Protein AF-A0A933JWI2-F1 (afdb_monomer)

Solvent-accessible surface area (backbone atoms only — not comparable to full-atom values): 11469 Å² total; per-residue (Å²): 134,58,73,66,59,56,53,52,54,50,53,52,53,51,49,51,51,51,51,50,50,52,60,56,34,66,77,64,78,42,82,66,44,57,57,52,51,51,50,50,62,69,44,37,79,72,46,44,64,69,68,65,62,66,64,84,64,56,68,59,71,64,49,68,51,46,66,60,48,51,53,54,49,40,52,56,44,54,72,67,47,82,88,74,78,79,50,75,66,58,53,52,49,52,54,54,46,53,54,48,45,52,51,39,49,51,49,34,53,52,42,53,56,50,48,75,76,45,57,75,91,50,37,63,60,42,50,50,54,35,52,53,35,49,51,52,38,53,52,54,51,51,53,52,52,50,50,40,50,48,49,54,49,56,65,74,48,63,86,84,64,62,41,61,59,51,46,52,50,49,52,51,49,52,47,51,54,48,48,65,50,53,60,54,55,53,58,62,61,63,69,76,76,78,87,82,86,90,131

Nearest PDB structures (foldseek):
  7sqc-assembly1_1X  TM=2.678E-01  e=1.763E+00  Chlamydomonas reinhardtii
  8jut-assembly1_D  TM=2.668E-01  e=8.508E+00  Rattus norvegicus

Structure (mmCIF, N/CA/C/O backbone):
data_AF-A0A933JWI2-F1
#
_entry.id   AF-A0A933JWI2-F1
#
loop_
_atom_site.group_PDB
_atom_site.id
_atom_site.type_symbol
_atom_site.label_atom_id
_atom_site.label_alt_id
_atom_site.label_comp_id
_atom_site.label_asym_id
_atom_site.label_entity_id
_atom_site.label_seq_id
_atom_site.pdbx_PDB_ins_code
_atom_site.Cartn_x
_atom_site.Cartn_y
_atom_site.Cartn_z
_atom_site.occupancy
_atom_site.B_iso_or_equiv
_atom_site.auth_seq_id
_atom_site.auth_comp_id
_atom_site.auth_asym_id
_atom_site.auth_atom_id
_atom_site.pdbx_PDB_model_num
ATOM 1 N N . MET A 1 1 ? 15.269 29.447 20.980 1.00 51.34 1 MET A N 1
ATOM 2 C CA . MET A 1 1 ? 16.558 28.842 20.575 1.00 51.34 1 MET A CA 1
ATOM 3 C C . MET A 1 1 ? 16.892 29.343 19.182 1.00 51.34 1 MET A C 1
ATOM 5 O O . MET A 1 1 ? 16.049 29.237 18.303 1.00 51.34 1 MET A O 1
ATOM 9 N N . SER A 1 2 ? 18.049 29.969 18.991 1.00 60.09 2 SER A N 1
ATOM 10 C CA . SER A 1 2 ? 18.486 30.483 17.688 1.00 60.09 2 SER A CA 1
ATOM 11 C C . SER A 1 2 ? 18.890 29.323 16.767 1.00 60.09 2 SER A C 1
ATOM 13 O O . SER A 1 2 ? 19.497 28.358 17.228 1.00 60.09 2 SER A O 1
ATOM 15 N N . ALA A 1 3 ? 18.574 29.416 15.469 1.00 58.59 3 ALA A N 1
ATOM 16 C CA . ALA A 1 3 ? 18.859 28.380 14.462 1.00 58.59 3 ALA A CA 1
ATOM 17 C C . ALA A 1 3 ? 20.336 27.932 14.440 1.00 58.59 3 ALA A C 1
ATOM 19 O O . ALA A 1 3 ? 20.642 26.775 14.165 1.00 58.59 3 ALA A O 1
ATOM 20 N N . LEU A 1 4 ? 21.245 28.832 14.825 1.00 63.34 4 LEU A N 1
ATOM 21 C CA . LEU A 1 4 ? 22.669 28.551 14.992 1.00 63.34 4 LEU A CA 1
ATOM 22 C C . LEU A 1 4 ? 22.949 27.530 16.111 1.00 63.34 4 LEU A C 1
ATOM 24 O O . LEU A 1 4 ? 23.788 26.653 15.945 1.00 63.34 4 LEU A O 1
ATOM 28 N N . GLY A 1 5 ? 22.234 27.613 17.238 1.00 65.56 5 GLY A N 1
ATOM 29 C CA . GLY A 1 5 ? 22.417 26.693 18.364 1.00 65.56 5 GLY A CA 1
ATOM 30 C C . GLY A 1 5 ? 21.997 25.271 18.008 1.00 65.56 5 GLY A C 1
ATOM 31 O O . GLY A 1 5 ? 22.699 24.321 18.325 1.00 65.56 5 GLY A O 1
ATOM 32 N N . ILE A 1 6 ? 20.904 25.150 17.256 1.00 64.44 6 ILE A N 1
ATOM 33 C CA . ILE A 1 6 ? 20.401 23.875 16.746 1.00 64.44 6 ILE A CA 1
ATOM 34 C C . ILE A 1 6 ? 21.431 23.240 15.794 1.00 64.44 6 ILE A C 1
ATOM 36 O O . ILE A 1 6 ? 21.784 22.074 15.952 1.00 64.44 6 ILE A O 1
ATOM 40 N N . PHE A 1 7 ? 21.989 24.023 14.865 1.00 66.75 7 PHE A N 1
ATOM 41 C CA . PHE A 1 7 ? 23.013 23.548 13.930 1.00 66.75 7 PHE A CA 1
ATOM 42 C C . PHE A 1 7 ? 24.293 23.073 14.638 1.00 66.75 7 PHE A C 1
ATOM 44 O O . PHE A 1 7 ? 24.833 22.021 14.300 1.00 66.75 7 PHE A O 1
ATOM 51 N N . VAL A 1 8 ? 24.754 23.806 15.657 1.00 70.25 8 VAL A N 1
ATOM 52 C CA . VAL A 1 8 ? 25.950 23.440 16.431 1.00 70.25 8 VAL A CA 1
ATOM 53 C C . VAL A 1 8 ? 25.732 22.141 17.208 1.00 70.25 8 VAL A C 1
ATOM 55 O O . VAL A 1 8 ? 26.610 21.282 17.198 1.00 70.25 8 VAL A O 1
ATOM 58 N N . THR A 1 9 ? 24.562 21.948 17.821 1.00 71.12 9 THR A N 1
ATOM 59 C CA . THR A 1 9 ? 24.233 20.690 18.513 1.00 71.12 9 THR A CA 1
ATOM 60 C C . THR A 1 9 ? 24.152 19.507 17.544 1.00 71.12 9 THR A C 1
ATOM 62 O O . THR A 1 9 ? 24.615 18.414 17.861 1.00 71.12 9 THR A O 1
ATOM 65 N N . TYR A 1 10 ? 23.631 19.711 16.332 1.00 61.75 10 TYR A N 1
ATOM 66 C CA . TYR A 1 10 ? 23.612 18.659 15.312 1.00 61.75 10 TYR A CA 1
ATOM 67 C C . TYR A 1 10 ? 25.009 18.290 14.818 1.00 61.75 10 TYR A C 1
ATOM 69 O O . TYR A 1 10 ? 25.303 17.109 14.626 1.00 61.75 10 TYR A O 1
ATOM 77 N N . LEU A 1 11 ? 25.884 19.283 14.662 1.00 72.25 11 LEU A N 1
ATOM 78 C CA . LEU A 1 11 ? 27.257 19.063 14.227 1.00 72.25 11 LEU A CA 1
ATOM 79 C C . LEU A 1 11 ? 28.062 18.282 15.278 1.00 72.25 11 LEU A C 1
ATOM 81 O O . LEU A 1 11 ? 28.829 17.388 14.923 1.00 72.25 11 LEU A O 1
ATOM 85 N N . THR A 1 12 ? 27.847 18.549 16.571 1.00 72.25 12 THR A N 1
ATOM 86 C CA . THR A 1 12 ? 28.532 17.820 17.650 1.00 72.25 12 THR A CA 1
ATOM 87 C C . THR A 1 12 ? 28.023 16.389 17.811 1.00 72.25 12 THR A C 1
ATOM 89 O O . THR A 1 12 ? 28.839 15.484 17.978 1.00 72.25 12 THR A O 1
ATOM 92 N N . ILE A 1 13 ? 26.712 16.150 17.690 1.00 73.12 13 ILE A N 1
ATOM 93 C CA . ILE A 1 13 ? 26.135 14.793 17.736 1.00 73.12 13 ILE A CA 1
ATOM 94 C C . ILE A 1 13 ? 26.593 13.969 16.526 1.00 73.12 13 ILE A C 1
ATOM 96 O O . ILE A 1 13 ? 27.006 12.819 16.684 1.00 73.12 13 ILE A O 1
ATOM 100 N N . GLY A 1 14 ? 26.586 14.564 15.328 1.00 67.25 14 GLY A N 1
ATOM 101 C CA . GLY A 1 14 ? 27.069 13.910 14.112 1.00 67.25 14 GLY A CA 1
ATOM 102 C C . GLY A 1 14 ? 28.547 13.528 14.206 1.00 67.25 14 GLY A C 1
ATOM 103 O O . GLY A 1 14 ? 28.916 12.398 13.878 1.00 67.25 14 GLY A O 1
ATOM 104 N N . MET A 1 15 ? 29.391 14.425 14.727 1.00 74.50 15 MET A N 1
ATOM 105 C CA . MET A 1 15 ? 30.808 14.122 14.946 1.00 74.50 15 MET A CA 1
ATOM 106 C C . MET A 1 15 ? 31.027 13.058 16.028 1.00 74.50 15 MET A C 1
ATOM 108 O O . MET A 1 15 ? 31.870 12.184 15.842 1.00 74.50 15 MET A O 1
ATOM 112 N N . ALA A 1 16 ? 30.251 13.072 17.116 1.00 70.75 16 ALA A N 1
ATOM 113 C CA . ALA A 1 16 ? 30.362 12.077 18.184 1.00 70.75 16 ALA A CA 1
ATOM 114 C C . ALA A 1 16 ? 29.98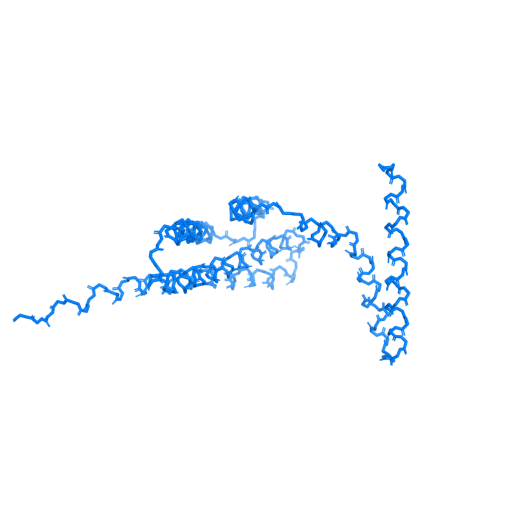1 10.663 17.709 1.00 70.75 16 ALA A C 1
ATOM 116 O O . ALA A 1 16 ? 30.691 9.702 18.003 1.00 70.75 16 ALA A O 1
ATOM 117 N N . LEU A 1 17 ? 28.908 10.534 16.923 1.00 65.31 17 LEU A N 1
ATOM 118 C CA . LEU A 1 17 ? 28.494 9.257 16.330 1.00 65.31 17 LEU A CA 1
ATOM 119 C C . LEU A 1 17 ? 29.490 8.767 15.277 1.00 65.31 17 LEU A C 1
ATOM 121 O O . LEU A 1 17 ? 29.823 7.584 15.257 1.00 65.31 17 LEU A O 1
ATOM 125 N N . SER A 1 18 ? 30.017 9.678 14.455 1.00 61.22 18 SER A N 1
ATOM 126 C CA . SER A 1 18 ? 31.046 9.346 13.466 1.00 61.22 18 SER A CA 1
ATOM 127 C C . SER A 1 18 ? 32.313 8.831 14.148 1.00 61.22 18 SER A C 1
ATOM 129 O O . SER A 1 18 ? 32.837 7.795 13.753 1.00 61.22 18 SER A O 1
ATOM 131 N N . ALA A 1 19 ? 32.759 9.489 15.224 1.00 69.56 19 ALA A N 1
ATOM 132 C CA . ALA A 1 19 ? 33.900 9.044 16.020 1.00 69.56 19 ALA A CA 1
ATOM 133 C C . ALA A 1 19 ? 33.640 7.686 16.692 1.00 69.56 19 ALA A C 1
ATOM 135 O O . ALA A 1 19 ? 34.513 6.822 16.682 1.00 69.56 19 ALA A O 1
ATOM 136 N N . TRP A 1 20 ? 32.435 7.459 17.224 1.00 70.88 20 TRP A N 1
ATOM 137 C CA . TRP A 1 20 ? 32.068 6.189 17.856 1.00 70.88 20 TRP A CA 1
ATOM 138 C C . TRP A 1 20 ? 32.046 5.021 16.861 1.00 70.88 20 TRP A C 1
ATOM 140 O O . TRP A 1 20 ? 32.594 3.957 17.150 1.00 70.88 20 TRP A O 1
ATOM 150 N N . VAL A 1 21 ? 31.492 5.232 15.662 1.00 64.25 21 VAL A N 1
ATOM 151 C CA . VAL A 1 21 ? 31.511 4.245 14.570 1.00 64.25 21 VAL A CA 1
ATOM 152 C C . VAL A 1 21 ? 32.938 3.994 14.078 1.00 64.25 21 VAL A C 1
ATOM 154 O O . VAL A 1 21 ? 33.282 2.851 13.795 1.00 64.25 21 VAL A O 1
ATOM 157 N N . TRP A 1 22 ? 33.794 5.019 14.038 1.00 62.66 22 TRP A N 1
ATOM 158 C CA . TRP A 1 22 ? 35.207 4.875 13.671 1.00 62.66 22 TRP A CA 1
ATOM 159 C C . TRP A 1 22 ? 35.988 4.033 14.693 1.00 62.66 22 TRP A C 1
ATOM 161 O O . TRP A 1 22 ? 36.730 3.129 14.314 1.00 62.66 22 TRP A O 1
ATOM 171 N N . ILE A 1 23 ? 35.756 4.268 15.991 1.00 67.81 23 ILE A N 1
ATOM 172 C CA . ILE A 1 23 ? 36.357 3.499 17.094 1.00 67.81 23 ILE A CA 1
ATOM 173 C C . ILE A 1 23 ? 35.889 2.033 17.051 1.00 67.81 23 ILE A C 1
ATOM 175 O O . ILE A 1 23 ? 36.711 1.127 17.154 1.00 67.81 23 ILE A O 1
ATOM 179 N N . ARG A 1 24 ? 34.594 1.787 16.810 1.00 60.41 24 ARG A N 1
ATOM 180 C CA . ARG A 1 24 ? 34.021 0.435 16.643 1.00 60.41 24 ARG A CA 1
ATOM 181 C C . ARG A 1 24 ? 34.463 -0.262 15.349 1.00 60.41 24 ARG A C 1
ATOM 183 O O . ARG A 1 24 ? 34.597 -1.481 15.329 1.00 60.41 24 ARG A O 1
ATOM 190 N N . GLY A 1 25 ? 34.680 0.488 14.269 1.00 53.75 25 GLY A N 1
ATOM 191 C CA . GLY A 1 25 ? 35.123 -0.033 12.973 1.00 53.75 25 GLY A CA 1
ATOM 192 C C . GLY A 1 25 ? 36.573 -0.520 12.981 1.00 53.75 25 GLY A C 1
ATOM 193 O O . GLY A 1 25 ? 36.896 -1.481 12.284 1.00 53.75 25 GLY A O 1
ATOM 194 N N . LEU A 1 26 ? 37.427 0.083 13.816 1.00 58.69 26 LEU A N 1
ATOM 195 C CA . LEU A 1 26 ? 38.809 -0.359 14.031 1.00 58.69 26 LEU A CA 1
ATOM 196 C C . LEU A 1 26 ? 38.895 -1.713 14.760 1.00 58.69 26 LEU A C 1
ATOM 198 O O . LEU A 1 26 ? 39.807 -2.486 14.475 1.00 58.69 26 LEU A O 1
ATOM 202 N N . GLU A 1 27 ? 37.936 -2.043 15.633 1.00 56.69 27 GLU A N 1
ATOM 203 C CA . GLU A 1 27 ? 37.885 -3.339 16.338 1.00 56.69 27 GLU A CA 1
ATOM 204 C C . GLU A 1 27 ? 37.473 -4.514 15.433 1.00 56.69 27 GLU A C 1
ATOM 206 O O . GLU A 1 27 ? 37.811 -5.660 15.721 1.00 56.69 27 GLU A O 1
ATOM 211 N N . LEU A 1 28 ? 36.772 -4.256 14.322 1.00 53.09 28 LEU A N 1
ATOM 212 C CA . LEU A 1 28 ? 36.216 -5.298 13.445 1.00 53.09 28 LEU A CA 1
ATOM 213 C C . LEU A 1 28 ? 37.087 -5.639 12.222 1.00 53.09 28 LEU A C 1
ATOM 215 O O . LEU A 1 28 ? 36.687 -6.474 11.413 1.00 53.09 28 LEU A O 1
ATOM 219 N N . GLY A 1 29 ? 38.278 -5.039 12.087 1.00 48.50 29 GLY A N 1
ATOM 220 C CA . GLY A 1 29 ? 39.347 -5.510 11.188 1.00 48.50 29 GLY A CA 1
ATOM 221 C C . GLY A 1 29 ? 38.981 -5.676 9.704 1.00 48.50 29 GLY A C 1
ATOM 222 O O . GLY A 1 29 ? 39.662 -6.403 8.983 1.00 48.50 29 GLY A O 1
ATOM 223 N N . GLY A 1 30 ? 37.908 -5.039 9.233 1.00 55.03 30 GLY A N 1
ATOM 224 C CA . GLY A 1 30 ? 37.356 -5.252 7.900 1.00 55.03 30 GLY A CA 1
ATOM 225 C C . GLY A 1 30 ? 37.316 -3.964 7.090 1.00 55.03 30 GLY A C 1
ATOM 226 O O . GLY A 1 30 ? 36.655 -3.004 7.477 1.00 55.03 30 GLY A O 1
ATOM 227 N N . ARG A 1 31 ? 37.956 -3.977 5.915 1.00 54.56 31 ARG A N 1
ATOM 228 C CA . ARG A 1 31 ? 37.933 -2.906 4.895 1.00 54.56 31 ARG A CA 1
ATOM 229 C C . ARG A 1 31 ? 36.505 -2.411 4.581 1.00 54.56 31 ARG A C 1
ATOM 231 O O . ARG A 1 31 ? 36.306 -1.233 4.321 1.00 54.56 31 ARG A O 1
ATOM 238 N N . ASN A 1 32 ? 35.519 -3.294 4.736 1.00 55.94 32 ASN A N 1
ATOM 239 C CA . ASN A 1 32 ? 34.096 -3.046 4.500 1.00 55.94 32 ASN A CA 1
ATOM 240 C C . ASN A 1 32 ? 33.424 -2.167 5.577 1.00 55.94 32 ASN A C 1
ATOM 242 O O . ASN A 1 32 ? 32.369 -1.594 5.321 1.00 55.94 32 ASN A O 1
ATOM 246 N N . GLY A 1 33 ? 33.997 -2.048 6.782 1.00 54.09 33 GLY A N 1
ATOM 247 C CA . GLY A 1 33 ? 33.425 -1.223 7.856 1.00 54.09 33 GLY A CA 1
ATOM 248 C C . GLY A 1 33 ? 33.547 0.278 7.582 1.00 54.09 33 GLY A C 1
ATOM 249 O O . GLY A 1 33 ? 32.670 1.054 7.957 1.00 54.09 33 GLY A O 1
ATOM 250 N N . ILE A 1 34 ? 34.609 0.675 6.875 1.00 57.25 34 ILE A N 1
ATOM 251 C CA . ILE A 1 34 ? 34.868 2.065 6.483 1.00 57.25 34 ILE A CA 1
ATOM 252 C C . ILE A 1 34 ? 33.875 2.498 5.398 1.00 57.25 34 ILE A C 1
ATOM 254 O O . ILE A 1 34 ? 33.288 3.572 5.508 1.00 57.25 34 ILE A O 1
ATOM 258 N N . ASP A 1 35 ? 33.613 1.637 4.412 1.00 56.06 35 ASP A N 1
ATOM 259 C CA . ASP A 1 35 ? 32.664 1.930 3.331 1.00 56.06 35 ASP A CA 1
ATOM 260 C C . ASP A 1 35 ? 31.229 2.086 3.855 1.00 56.06 35 ASP A C 1
ATOM 262 O O . ASP A 1 35 ? 30.518 3.006 3.454 1.00 56.06 35 ASP A O 1
ATOM 266 N N . VAL A 1 36 ? 30.817 1.261 4.827 1.00 56.34 36 VAL A N 1
ATOM 267 C CA . VAL A 1 36 ? 29.498 1.380 5.475 1.00 56.34 36 VAL A CA 1
ATOM 268 C C . VAL A 1 36 ? 29.404 2.643 6.335 1.00 56.34 36 VAL A C 1
ATOM 270 O O . VAL A 1 36 ? 28.381 3.322 6.302 1.00 56.34 36 VAL A O 1
ATOM 273 N N . ALA A 1 37 ? 30.458 3.006 7.071 1.00 57.34 37 ALA A N 1
ATOM 274 C CA . ALA A 1 37 ? 30.465 4.216 7.895 1.00 57.34 37 ALA A CA 1
ATOM 275 C C . ALA A 1 37 ? 30.375 5.497 7.050 1.00 57.34 37 ALA A C 1
ATOM 277 O O . ALA A 1 37 ? 29.647 6.425 7.408 1.00 57.34 37 ALA A O 1
ATOM 278 N N . ILE A 1 38 ? 31.067 5.531 5.908 1.00 63.78 38 ILE A N 1
ATOM 279 C CA . ILE A 1 38 ? 30.988 6.640 4.951 1.00 63.78 38 ILE A CA 1
ATOM 280 C C . ILE A 1 38 ? 29.593 6.691 4.327 1.00 63.78 38 ILE A C 1
ATOM 282 O O . ILE A 1 38 ? 28.994 7.763 4.281 1.00 63.78 38 ILE A O 1
ATOM 286 N N . LEU A 1 39 ? 29.037 5.548 3.912 1.00 59.75 39 LEU A N 1
ATOM 287 C CA . LEU A 1 39 ? 27.696 5.489 3.332 1.00 59.75 39 LEU A CA 1
ATOM 288 C C . LEU A 1 39 ? 26.631 5.980 4.325 1.00 59.75 39 LEU A C 1
ATOM 290 O O . LEU A 1 39 ? 25.798 6.809 3.973 1.00 59.75 39 LEU A O 1
ATOM 294 N N . VAL A 1 40 ? 26.689 5.529 5.582 1.00 58.84 40 VAL A N 1
ATOM 295 C CA . VAL A 1 40 ? 25.764 5.954 6.644 1.00 58.84 40 VAL A CA 1
ATOM 296 C C . VAL A 1 40 ? 25.950 7.434 6.980 1.00 58.84 40 VAL A C 1
ATOM 298 O O . VAL A 1 40 ? 24.958 8.140 7.137 1.00 58.84 40 VAL A O 1
ATOM 301 N N . GLY A 1 41 ? 27.188 7.936 7.032 1.00 64.31 41 GLY A N 1
ATOM 302 C CA . GLY A 1 41 ? 27.470 9.355 7.271 1.00 64.31 41 GLY A CA 1
ATOM 303 C C . GLY A 1 41 ? 26.969 10.271 6.148 1.00 64.31 41 GLY A C 1
ATOM 304 O O . GLY A 1 41 ? 26.397 11.324 6.422 1.00 64.31 41 GLY A O 1
ATOM 305 N N . VAL A 1 42 ? 27.120 9.850 4.889 1.00 71.75 42 VAL A N 1
ATOM 306 C CA . VAL A 1 42 ? 26.634 10.582 3.705 1.00 71.75 42 VAL A CA 1
ATOM 307 C C . VAL A 1 42 ? 25.107 10.530 3.602 1.00 71.75 42 VAL A C 1
ATOM 309 O O . VAL A 1 42 ? 24.482 11.515 3.209 1.00 71.75 42 VAL A O 1
ATOM 312 N N . LEU A 1 43 ? 24.493 9.409 3.987 1.00 59.84 43 LEU A N 1
ATOM 313 C CA . LEU A 1 43 ? 23.042 9.219 3.925 1.00 59.84 43 LEU A CA 1
ATOM 314 C C . LEU A 1 43 ? 22.310 9.764 5.166 1.00 59.84 43 LEU A C 1
ATOM 316 O O . LEU A 1 43 ? 21.089 9.926 5.141 1.00 59.84 43 LEU A O 1
ATOM 320 N N . TRP A 1 44 ? 23.033 10.104 6.239 1.00 55.28 44 TRP A N 1
ATOM 321 C CA . TRP A 1 44 ? 22.472 10.640 7.481 1.00 55.28 44 TRP A CA 1
ATOM 322 C C . TRP A 1 44 ? 21.589 11.885 7.304 1.00 55.28 44 TRP A C 1
ATOM 324 O O . TRP A 1 44 ? 20.483 11.876 7.838 1.00 55.28 44 TRP A O 1
ATOM 334 N N . PRO A 1 45 ? 21.965 12.936 6.545 1.00 63.03 45 PRO A N 1
ATOM 335 C CA . PRO A 1 45 ? 21.084 14.090 6.335 1.00 63.03 45 PRO A CA 1
ATOM 336 C C . PRO A 1 45 ? 19.776 13.747 5.600 1.00 63.03 45 PRO A C 1
ATOM 338 O O . PRO A 1 45 ? 18.805 14.488 5.730 1.00 63.03 45 PRO A O 1
ATOM 341 N N . PHE A 1 46 ? 19.719 12.620 4.879 1.00 60.16 46 PHE A N 1
ATOM 342 C CA . PHE A 1 46 ? 18.506 12.117 4.222 1.00 60.16 46 PHE A CA 1
ATOM 343 C C . PHE A 1 46 ? 17.687 11.173 5.115 1.00 60.16 46 PHE A C 1
ATOM 345 O O . PHE A 1 46 ? 16.465 11.121 4.992 1.00 60.16 46 PHE A O 1
ATOM 352 N N . LEU A 1 47 ? 18.332 10.470 6.051 1.00 55.22 47 LEU A N 1
ATOM 353 C CA . LEU A 1 47 ? 17.673 9.644 7.071 1.00 55.22 47 LEU A CA 1
ATOM 354 C C . LEU A 1 47 ? 17.172 10.469 8.267 1.00 55.22 47 LEU A C 1
ATOM 356 O O . LEU A 1 47 ? 16.174 10.112 8.892 1.00 55.22 47 LEU A O 1
ATOM 360 N N . ALA A 1 48 ? 17.820 11.595 8.570 1.00 51.09 48 ALA A N 1
ATOM 361 C CA . ALA A 1 48 ? 17.506 12.455 9.706 1.00 51.09 48 ALA A CA 1
ATOM 362 C C . ALA A 1 48 ? 16.041 12.940 9.727 1.00 51.09 48 ALA A C 1
ATOM 364 O O . ALA A 1 48 ? 15.423 12.834 10.784 1.00 51.09 48 ALA A O 1
ATOM 365 N N . PRO A 1 49 ? 15.414 13.375 8.614 1.00 51.97 49 PRO A N 1
ATOM 366 C CA . PRO A 1 49 ? 14.005 13.765 8.620 1.00 51.97 49 PRO A CA 1
ATOM 367 C C . PRO A 1 49 ? 13.053 12.595 8.891 1.00 51.97 49 PRO A C 1
ATOM 369 O O . PRO A 1 49 ? 11.962 12.818 9.405 1.00 51.97 49 PRO A O 1
ATOM 372 N N . VAL A 1 50 ? 13.439 11.361 8.554 1.00 54.50 50 VAL A N 1
ATOM 373 C CA . VAL A 1 50 ? 12.613 10.156 8.751 1.00 54.50 50 VAL A CA 1
ATOM 374 C C . VAL A 1 50 ? 12.707 9.663 10.193 1.00 54.50 50 VAL A C 1
ATOM 376 O O . VAL A 1 50 ? 11.694 9.308 10.788 1.00 54.50 50 VAL A O 1
ATOM 379 N N . VAL A 1 51 ? 13.907 9.690 10.776 1.00 53.66 51 VAL A N 1
ATOM 380 C CA . VAL A 1 51 ? 14.155 9.228 12.150 1.00 53.66 51 VAL A CA 1
ATOM 381 C C . VAL A 1 51 ? 13.709 10.272 13.182 1.00 53.66 51 VAL A C 1
ATOM 383 O O . VAL A 1 51 ? 13.157 9.914 14.223 1.00 53.66 51 VAL A O 1
ATOM 386 N N . LEU A 1 52 ? 13.895 11.566 12.890 1.00 46.91 52 LEU A N 1
ATOM 387 C CA . LEU A 1 52 ? 13.639 12.659 13.835 1.00 46.91 52 LEU A CA 1
ATOM 388 C C . LEU A 1 52 ? 12.235 13.274 13.721 1.00 46.91 52 LEU A C 1
ATOM 390 O O . LEU A 1 52 ? 11.763 13.813 14.714 1.00 46.91 52 LEU A O 1
ATOM 394 N N . ASN A 1 53 ? 11.502 13.126 12.604 1.00 43.69 53 ASN A N 1
ATOM 395 C CA . ASN A 1 53 ? 10.054 13.423 12.576 1.00 43.69 53 ASN A CA 1
ATOM 396 C C . ASN A 1 53 ? 9.231 12.256 13.150 1.00 43.69 53 ASN A C 1
ATOM 398 O O . ASN A 1 53 ? 8.217 11.849 12.571 1.00 43.69 53 ASN A O 1
ATOM 402 N N . SER A 1 54 ? 9.684 11.712 14.276 1.00 40.84 54 SER A N 1
ATOM 403 C CA . SER A 1 54 ? 8.892 10.841 15.146 1.00 40.84 54 SER A CA 1
ATOM 404 C C . SER A 1 54 ? 8.080 11.652 16.163 1.00 40.84 54 SER A C 1
ATOM 406 O O . SER A 1 54 ? 7.503 11.060 17.071 1.00 40.84 54 SER A O 1
ATOM 408 N N . ASP A 1 55 ? 8.021 12.983 16.006 1.00 39.38 55 ASP A N 1
ATOM 409 C CA . ASP A 1 55 ? 7.022 13.814 16.674 1.00 39.38 55 ASP A CA 1
ATOM 410 C C . ASP A 1 55 ? 5.637 13.227 16.415 1.00 39.38 55 ASP A C 1
ATOM 412 O O . ASP A 1 55 ? 5.320 12.805 15.296 1.00 39.38 55 ASP A O 1
ATOM 416 N N . GLU A 1 56 ? 4.858 13.168 17.491 1.00 39.88 56 GLU A N 1
ATOM 417 C CA . GLU A 1 56 ? 3.527 12.587 17.628 1.00 39.88 56 GLU A CA 1
ATOM 418 C C . GLU A 1 56 ? 2.503 13.272 16.709 1.00 39.88 56 GLU A C 1
ATOM 420 O O . GLU A 1 56 ? 1.531 13.884 17.138 1.00 39.88 56 GLU A O 1
ATOM 425 N N . VAL A 1 57 ? 2.678 13.137 15.398 1.00 41.75 57 VAL A N 1
ATOM 426 C CA . VAL A 1 57 ? 1.550 13.146 14.480 1.00 41.75 57 VAL A CA 1
ATOM 427 C C . VAL A 1 57 ? 0.728 11.927 14.891 1.00 41.75 57 VAL A C 1
ATOM 429 O O . VAL A 1 57 ? 1.291 10.823 14.898 1.00 41.75 57 VAL A O 1
ATOM 432 N N . PRO A 1 58 ? -0.553 12.078 15.282 1.00 45.34 58 PRO A N 1
ATOM 433 C CA . PRO A 1 58 ? -1.376 10.936 15.656 1.00 45.34 58 PRO A CA 1
ATOM 434 C C . PRO A 1 58 ? -1.231 9.899 14.549 1.00 45.34 58 PRO A C 1
ATOM 436 O O . PRO A 1 58 ? -1.416 10.222 13.376 1.00 45.34 58 PRO A O 1
ATOM 439 N N . ARG A 1 59 ? -0.802 8.679 14.897 1.00 51.97 59 ARG A N 1
ATOM 440 C CA . ARG A 1 59 ? -0.470 7.630 13.916 1.00 51.97 59 ARG A CA 1
ATOM 441 C C . ARG A 1 59 ? -1.608 7.402 12.906 1.00 51.97 59 ARG A C 1
ATOM 443 O O . ARG A 1 59 ? -1.323 6.970 11.795 1.00 51.97 59 ARG A O 1
ATOM 450 N N . GLN A 1 60 ? -2.848 7.763 13.261 1.00 50.56 60 GLN A N 1
ATOM 451 C CA . GLN A 1 60 ? -3.986 7.894 12.346 1.00 50.56 60 GLN A CA 1
ATOM 452 C C . GLN A 1 60 ? -3.768 8.897 11.205 1.00 50.56 60 GLN A C 1
ATOM 454 O O . GLN A 1 60 ? -3.873 8.498 10.061 1.00 50.56 60 GLN A O 1
ATOM 459 N N . ALA A 1 61 ? -3.389 10.153 11.458 1.00 46.41 61 ALA A N 1
ATOM 460 C CA . ALA A 1 61 ? -3.264 11.179 10.412 1.00 46.41 61 ALA A CA 1
ATOM 461 C C . ALA A 1 61 ? -2.110 10.929 9.419 1.00 46.41 61 ALA A C 1
ATOM 463 O O . ALA A 1 61 ? -2.091 11.498 8.332 1.00 46.41 61 ALA A O 1
ATOM 464 N N . ARG A 1 62 ? -1.126 10.096 9.793 1.00 52.78 62 ARG A N 1
ATOM 465 C CA . ARG A 1 62 ? -0.051 9.633 8.894 1.00 52.78 62 ARG A CA 1
ATOM 466 C C . ARG A 1 62 ? -0.411 8.350 8.140 1.00 52.78 62 ARG A C 1
ATOM 468 O O . ARG A 1 62 ? 0.193 8.088 7.102 1.00 52.78 62 ARG A O 1
ATOM 475 N N . ARG A 1 63 ? -1.335 7.545 8.677 1.00 59.44 63 ARG A N 1
ATOM 476 C CA . ARG A 1 63 ? -1.919 6.390 7.984 1.00 59.44 63 ARG A CA 1
ATOM 477 C C . ARG A 1 63 ? -2.921 6.873 6.947 1.00 59.44 63 ARG A C 1
ATOM 479 O O . ARG A 1 63 ? -2.669 6.642 5.768 1.00 59.44 63 ARG A O 1
ATOM 486 N N . ASP A 1 64 ? -3.884 7.688 7.381 1.00 62.84 64 ASP A N 1
ATOM 487 C CA . ASP A 1 64 ? -4.910 8.348 6.574 1.00 62.84 64 ASP A CA 1
ATOM 488 C C . ASP A 1 64 ? -4.264 9.165 5.448 1.00 62.84 64 ASP A C 1
ATOM 490 O O . ASP A 1 64 ? -3.906 10.334 5.589 1.00 62.84 64 ASP A O 1
ATOM 494 N N . GLY A 1 65 ? -4.068 8.513 4.307 1.00 73.75 65 GLY A N 1
ATOM 495 C CA . GLY A 1 65 ? -3.516 9.124 3.107 1.00 73.75 65 GLY A CA 1
ATOM 496 C C . GLY A 1 65 ? -2.142 8.619 2.666 1.00 73.75 65 GLY A C 1
ATOM 497 O O . GLY A 1 65 ? -1.682 9.060 1.611 1.00 73.75 65 GLY A O 1
ATOM 498 N N . ARG A 1 66 ? -1.491 7.673 3.365 1.00 83.50 66 ARG A N 1
ATOM 499 C CA . ARG A 1 66 ? -0.271 7.013 2.845 1.00 83.50 66 ARG A CA 1
ATOM 500 C C . ARG A 1 66 ? -0.591 6.214 1.587 1.00 83.50 66 ARG A C 1
ATOM 502 O O . ARG A 1 66 ? 0.102 6.360 0.583 1.00 83.50 66 ARG A O 1
ATOM 509 N N . VAL A 1 67 ? -1.679 5.442 1.604 1.00 86.81 67 VAL A N 1
ATOM 510 C CA . VAL A 1 67 ? -2.151 4.695 0.427 1.00 86.81 67 VAL A CA 1
ATOM 511 C C . VAL A 1 67 ? -2.522 5.649 -0.712 1.00 86.81 67 VAL A C 1
ATOM 513 O O . VAL A 1 67 ? -2.139 5.418 -1.855 1.00 86.81 67 VAL A O 1
ATOM 516 N N . ASP A 1 68 ? -3.188 6.769 -0.413 1.00 87.44 68 ASP A N 1
ATOM 517 C CA . ASP A 1 68 ? -3.512 7.803 -1.409 1.00 87.44 68 ASP A CA 1
ATOM 518 C C . ASP A 1 68 ? -2.284 8.501 -1.986 1.00 87.44 68 ASP A C 1
ATOM 520 O O . ASP A 1 68 ? -2.273 8.909 -3.151 1.00 87.44 68 ASP A O 1
ATOM 524 N N . HIS A 1 69 ? -1.263 8.712 -1.162 1.00 88.19 69 HIS A N 1
ATOM 525 C CA . HIS A 1 69 ? -0.009 9.295 -1.602 1.00 88.19 69 HIS A CA 1
ATOM 526 C C . HIS A 1 69 ? 0.731 8.335 -2.536 1.00 88.19 69 HIS A C 1
ATOM 528 O O . HIS A 1 69 ? 1.116 8.742 -3.632 1.00 88.19 69 HIS A O 1
ATOM 534 N N . LEU A 1 70 ? 0.845 7.059 -2.153 1.00 88.56 70 LEU A N 1
ATOM 535 C CA . LEU A 1 70 ? 1.470 6.019 -2.971 1.00 88.56 70 LEU A CA 1
ATOM 536 C C . LEU A 1 70 ? 0.720 5.801 -4.282 1.00 88.56 70 LEU A C 1
ATOM 538 O O . LEU A 1 70 ? 1.344 5.789 -5.336 1.00 88.56 70 LEU A O 1
ATOM 542 N N . ALA A 1 71 ? -0.610 5.724 -4.245 1.00 89.25 71 ALA A N 1
ATOM 543 C CA . ALA A 1 71 ? -1.428 5.586 -5.445 1.00 89.25 71 ALA A CA 1
ATOM 544 C C . ALA A 1 71 ? -1.186 6.739 -6.432 1.00 89.25 71 ALA A C 1
ATOM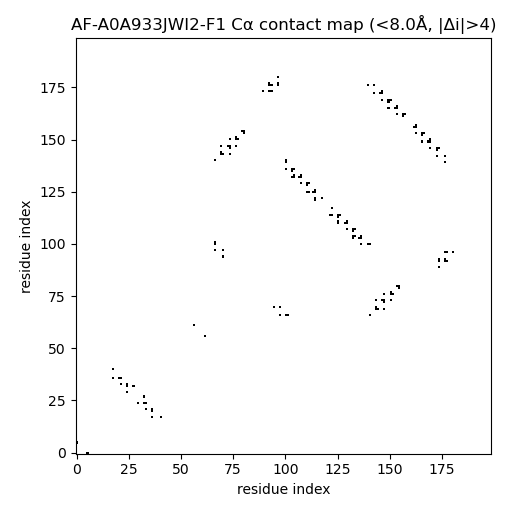 546 O O . ALA A 1 71 ? -0.946 6.505 -7.614 1.00 89.25 71 ALA A O 1
ATOM 547 N N . ARG A 1 72 ? -1.166 7.989 -5.947 1.00 89.44 72 ARG A N 1
ATOM 548 C CA . ARG A 1 72 ? -0.863 9.162 -6.784 1.00 89.44 72 ARG A CA 1
ATOM 549 C C . ARG A 1 72 ? 0.570 9.153 -7.310 1.00 89.44 72 ARG A C 1
ATOM 551 O O . ARG A 1 72 ? 0.795 9.545 -8.451 1.00 89.44 72 ARG A O 1
ATOM 558 N N . ALA A 1 73 ? 1.537 8.737 -6.496 1.00 88.75 73 ALA A N 1
ATOM 559 C CA . ALA A 1 73 ? 2.934 8.657 -6.907 1.00 88.75 73 ALA A CA 1
ATOM 560 C C . ALA A 1 73 ? 3.143 7.590 -7.992 1.00 88.75 73 ALA A C 1
ATOM 562 O O . ALA A 1 73 ? 3.816 7.861 -8.986 1.00 88.75 73 ALA A O 1
ATOM 563 N N . ILE A 1 74 ? 2.512 6.422 -7.842 1.00 88.19 74 ILE A N 1
ATOM 564 C CA . ILE A 1 74 ? 2.521 5.342 -8.835 1.00 88.19 74 ILE A CA 1
ATOM 565 C C . ILE A 1 74 ? 1.857 5.809 -10.130 1.00 88.19 74 ILE A C 1
ATOM 567 O O . ILE A 1 74 ? 2.430 5.623 -11.198 1.00 88.19 74 ILE A O 1
ATOM 571 N N . ASP A 1 75 ? 0.713 6.491 -10.047 1.00 88.94 75 ASP A N 1
ATOM 572 C CA . ASP A 1 75 ? 0.021 7.036 -11.219 1.00 88.94 75 ASP A CA 1
ATOM 573 C C . ASP A 1 75 ? 0.905 8.028 -11.996 1.00 88.94 75 ASP A C 1
ATOM 575 O O . ASP A 1 75 ? 1.072 7.935 -13.215 1.00 88.94 75 ASP A O 1
ATOM 579 N N . GLN A 1 76 ? 1.570 8.937 -11.275 1.00 87.56 76 GLN A N 1
ATOM 580 C CA . GLN A 1 76 ? 2.523 9.876 -11.867 1.00 87.56 76 GLN A CA 1
ATOM 581 C C . GLN A 1 76 ? 3.756 9.185 -12.457 1.00 87.56 76 GLN A C 1
ATOM 583 O O . GLN A 1 76 ? 4.268 9.637 -13.483 1.00 87.56 76 GLN A O 1
ATOM 588 N N . ALA A 1 77 ? 4.262 8.129 -11.815 1.00 86.00 77 ALA A N 1
ATOM 589 C CA . ALA A 1 77 ? 5.374 7.344 -12.339 1.00 86.00 77 ALA A CA 1
ATOM 590 C C . ALA A 1 77 ? 4.968 6.644 -13.643 1.00 86.00 77 ALA A C 1
ATOM 592 O O . ALA A 1 77 ? 5.706 6.710 -14.623 1.00 86.00 77 ALA A O 1
ATOM 593 N N . TRP A 1 78 ? 3.755 6.090 -13.696 1.00 86.12 78 TRP A N 1
ATOM 594 C CA . TRP A 1 78 ? 3.209 5.409 -14.869 1.00 86.12 78 TRP A CA 1
ATOM 595 C C . TRP A 1 78 ? 3.073 6.328 -16.084 1.00 86.12 78 TRP A C 1
ATOM 597 O O . TRP A 1 78 ? 3.472 5.967 -17.188 1.00 86.12 78 TRP A O 1
ATOM 607 N N . ILE A 1 79 ? 2.552 7.545 -15.885 1.00 83.19 79 ILE A N 1
ATOM 608 C CA . ILE A 1 79 ? 2.405 8.547 -16.956 1.00 83.19 79 ILE A CA 1
ATOM 609 C C . ILE A 1 79 ? 3.771 8.945 -17.537 1.00 83.19 79 ILE A C 1
ATOM 611 O O . ILE A 1 79 ? 3.886 9.253 -18.722 1.00 83.19 79 ILE A O 1
ATOM 615 N N . ARG A 1 80 ? 4.820 8.934 -16.708 1.00 80.38 80 ARG A N 1
ATOM 616 C CA . ARG A 1 80 ? 6.186 9.319 -17.089 1.00 80.38 80 ARG A CA 1
ATOM 617 C C . ARG A 1 80 ? 6.992 8.193 -17.744 1.00 80.38 80 ARG A C 1
ATOM 619 O O . ARG A 1 80 ? 8.144 8.439 -18.090 1.00 80.38 80 ARG A O 1
ATOM 626 N N . LEU A 1 81 ? 6.409 7.009 -17.941 1.00 75.88 81 LEU A N 1
ATOM 627 C CA . LEU A 1 81 ? 7.047 5.840 -18.561 1.00 75.88 81 LEU A CA 1
ATOM 628 C C . LEU A 1 81 ? 6.443 5.516 -19.948 1.00 75.88 81 LEU A C 1
ATOM 630 O O . LEU A 1 81 ? 5.889 4.429 -20.137 1.00 75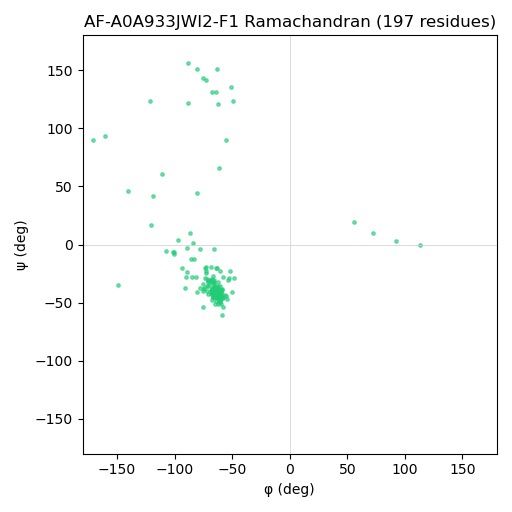.88 81 LEU A O 1
ATOM 634 N N . PRO A 1 82 ? 6.505 6.419 -20.949 1.00 65.50 82 PRO A N 1
ATOM 635 C CA . PRO A 1 82 ? 6.042 6.087 -22.290 1.00 65.50 82 PRO A CA 1
ATOM 636 C C . PRO A 1 82 ? 6.954 5.023 -22.925 1.00 65.50 82 PRO A C 1
ATOM 638 O O . PRO A 1 82 ? 8.172 5.165 -22.940 1.00 65.50 82 PRO A O 1
ATOM 641 N N . GLY A 1 83 ? 6.358 3.965 -23.483 1.00 66.44 83 GLY A N 1
ATOM 642 C CA . GLY A 1 83 ? 7.073 2.970 -24.297 1.00 66.44 83 GLY A CA 1
ATOM 643 C C . GLY A 1 83 ? 7.624 1.744 -23.558 1.00 66.44 83 GLY A C 1
ATOM 644 O O . GLY A 1 83 ? 8.221 0.886 -24.198 1.00 66.44 83 GLY A O 1
ATOM 645 N N . THR A 1 84 ? 7.384 1.590 -22.252 1.00 63.88 84 THR A N 1
ATOM 646 C CA . THR A 1 84 ? 7.890 0.447 -21.458 1.00 63.88 84 THR A CA 1
ATOM 647 C C . THR A 1 84 ? 7.109 -0.857 -21.642 1.00 63.88 84 THR A C 1
ATOM 649 O O . THR A 1 84 ? 7.486 -1.891 -21.100 1.00 63.88 84 THR A O 1
ATOM 652 N N . GLY A 1 85 ? 6.024 -0.846 -22.423 1.00 65.25 85 GLY A N 1
ATOM 653 C CA . GLY A 1 85 ? 5.215 -2.034 -22.709 1.00 65.25 85 GLY A CA 1
ATOM 654 C C . GLY A 1 85 ? 4.352 -2.529 -21.542 1.00 65.25 85 GLY A C 1
ATOM 655 O O . GLY A 1 85 ? 3.775 -3.610 -21.667 1.00 65.25 85 GLY A O 1
ATOM 656 N N . LEU A 1 86 ? 4.246 -1.755 -20.454 1.00 72.69 86 LEU A N 1
ATOM 657 C CA . LEU A 1 86 ? 3.262 -1.964 -19.388 1.00 72.69 86 LEU A CA 1
ATOM 658 C C . LEU A 1 86 ? 1.848 -1.785 -19.948 1.00 72.69 86 LEU A C 1
ATOM 660 O O . LEU A 1 86 ? 1.558 -0.813 -20.654 1.00 72.69 86 LEU A O 1
ATOM 664 N N . ARG A 1 87 ? 0.965 -2.739 -19.658 1.00 78.62 87 ARG A N 1
ATOM 665 C CA . ARG A 1 87 ? -0.380 -2.801 -20.235 1.00 78.62 87 ARG A CA 1
ATOM 666 C C . ARG A 1 87 ? -1.363 -1.992 -19.393 1.00 78.62 87 ARG A C 1
ATOM 668 O O . ARG A 1 87 ? -1.198 -1.819 -18.190 1.00 78.62 87 ARG A O 1
ATOM 675 N N . SER A 1 88 ? -2.461 -1.556 -20.008 1.00 78.75 88 SER A N 1
ATOM 676 C CA . SER A 1 88 ? -3.598 -0.967 -19.278 1.00 78.75 88 SER A CA 1
ATOM 677 C C . SER A 1 88 ? -4.183 -1.925 -18.231 1.00 78.75 88 SER A C 1
ATOM 679 O O . SER A 1 88 ? -4.708 -1.483 -17.213 1.00 78.75 88 SER A O 1
ATOM 681 N N . GLN A 1 89 ? -4.050 -3.234 -18.462 1.00 83.00 89 GLN A N 1
ATOM 682 C CA . GLN A 1 89 ? -4.445 -4.280 -17.524 1.00 83.00 89 GLN A CA 1
ATOM 683 C C . GLN A 1 89 ? -3.615 -4.256 -16.231 1.00 83.00 89 GLN A C 1
ATOM 685 O O . GLN A 1 89 ? -4.179 -4.428 -15.156 1.00 83.00 89 GLN A O 1
ATOM 690 N N . ASP A 1 90 ? -2.317 -3.959 -16.313 1.00 86.69 90 ASP A N 1
ATOM 691 C CA . ASP A 1 90 ? -1.422 -3.895 -15.150 1.00 86.69 90 ASP A CA 1
ATOM 692 C C . ASP A 1 90 ? -1.803 -2.731 -14.228 1.00 86.69 90 ASP A C 1
ATOM 694 O O . ASP A 1 90 ? -1.856 -2.871 -13.007 1.00 86.69 90 ASP A O 1
ATOM 698 N N . ARG A 1 91 ? -2.184 -1.594 -14.823 1.00 85.56 91 ARG A N 1
ATOM 699 C CA . ARG A 1 91 ? -2.727 -0.451 -14.080 1.00 85.56 91 ARG A CA 1
ATOM 700 C C . ARG A 1 91 ? -4.042 -0.803 -13.385 1.00 85.56 91 ARG A C 1
ATOM 702 O O . ARG A 1 91 ? -4.217 -0.468 -12.220 1.00 85.56 91 ARG A O 1
ATOM 709 N N . ALA A 1 92 ? -4.932 -1.536 -14.057 1.00 87.50 92 ALA A N 1
ATOM 710 C CA . ALA A 1 92 ? -6.188 -1.983 -13.455 1.00 87.50 92 ALA A CA 1
ATOM 711 C C . ALA A 1 92 ? -5.964 -2.929 -12.257 1.00 87.50 92 ALA A C 1
ATOM 713 O O . ALA A 1 92 ? -6.690 -2.838 -11.264 1.00 87.50 92 ALA A O 1
ATOM 714 N N . VAL A 1 93 ? -4.945 -3.797 -12.316 1.00 89.75 93 VAL A N 1
ATOM 715 C CA . VAL A 1 93 ? -4.544 -4.653 -11.185 1.00 89.75 93 VAL A CA 1
ATOM 716 C C . VAL A 1 93 ? -4.120 -3.793 -9.994 1.00 89.75 93 VAL A C 1
ATOM 718 O O . VAL A 1 93 ? -4.655 -3.966 -8.898 1.00 89.75 93 VAL A O 1
ATOM 721 N N . VAL A 1 94 ? -3.245 -2.810 -10.207 1.00 89.75 94 VAL A N 1
ATOM 722 C CA . VAL A 1 94 ? -2.788 -1.903 -9.142 1.00 89.75 94 VAL A CA 1
ATOM 723 C C . VAL A 1 94 ? -3.937 -1.063 -8.577 1.00 89.75 94 VAL A C 1
ATOM 725 O O . VAL A 1 94 ? -4.075 -0.964 -7.360 1.00 89.75 94 VAL A O 1
ATOM 728 N N . ASP A 1 95 ? -4.821 -0.530 -9.421 1.00 91.06 95 ASP A N 1
ATOM 729 C CA . ASP A 1 95 ? -5.986 0.247 -8.978 1.00 91.06 95 ASP A CA 1
ATOM 730 C C . ASP A 1 95 ? -6.945 -0.592 -8.120 1.00 91.06 95 ASP A C 1
ATOM 732 O O . ASP A 1 95 ? -7.470 -0.124 -7.101 1.00 91.06 95 ASP A O 1
ATOM 736 N N . SER A 1 96 ? -7.172 -1.850 -8.513 1.00 90.38 96 SER A N 1
ATOM 737 C CA . SER A 1 96 ? -7.989 -2.791 -7.742 1.00 90.38 96 SER A CA 1
ATOM 738 C C . SER A 1 96 ? -7.347 -3.118 -6.391 1.00 90.38 96 SER A C 1
ATOM 740 O O . SER A 1 96 ? -8.033 -3.157 -5.368 1.00 90.38 96 SER A O 1
ATOM 742 N N . PHE A 1 97 ? -6.021 -3.260 -6.362 1.00 91.56 97 PHE A N 1
ATOM 743 C CA . PHE A 1 97 ? -5.261 -3.493 -5.145 1.00 91.56 97 PHE A CA 1
ATOM 744 C C . PHE A 1 97 ? -5.339 -2.308 -4.182 1.00 91.56 97 PHE A C 1
ATOM 746 O O . PHE A 1 97 ? -5.738 -2.478 -3.030 1.00 91.56 97 PHE A O 1
ATOM 753 N N . VAL A 1 98 ? -5.062 -1.096 -4.674 1.00 91.69 98 VAL A N 1
ATOM 754 C CA . VAL A 1 98 ? -5.159 0.158 -3.911 1.00 91.69 98 VAL A CA 1
ATOM 755 C C . VAL A 1 98 ? -6.549 0.321 -3.305 1.00 91.69 98 VAL A C 1
ATOM 757 O O . VAL A 1 98 ? -6.677 0.666 -2.131 1.00 91.69 98 VAL A O 1
ATOM 760 N N . ARG A 1 99 ? -7.611 0.049 -4.074 1.00 90.88 99 ARG A N 1
ATOM 761 C CA . ARG A 1 99 ? -8.991 0.154 -3.577 1.00 90.88 99 ARG A CA 1
ATOM 762 C C . ARG A 1 99 ? -9.241 -0.763 -2.384 1.00 90.88 99 ARG A C 1
ATOM 764 O O . ARG A 1 99 ? -9.905 -0.351 -1.440 1.00 90.88 99 ARG A O 1
ATOM 771 N N . ARG A 1 100 ? -8.715 -1.984 -2.408 1.00 88.25 100 ARG A N 1
ATOM 772 C CA . ARG A 1 100 ? -8.892 -2.933 -1.300 1.00 88.25 100 ARG A CA 1
ATOM 773 C C . ARG A 1 100 ? -8.037 -2.580 -0.101 1.00 88.25 100 ARG A C 1
ATOM 775 O O . ARG A 1 100 ? -8.530 -2.665 1.014 1.00 88.25 100 ARG A O 1
ATOM 782 N N . LEU A 1 101 ? -6.823 -2.094 -0.331 1.00 89.69 101 LEU A N 1
ATOM 783 C CA . LEU A 1 101 ? -5.966 -1.600 0.739 1.00 89.69 101 LEU A CA 1
ATOM 784 C C . LEU A 1 101 ? -6.641 -0.456 1.510 1.00 89.69 101 LEU A C 1
ATOM 786 O O . LEU A 1 101 ? -6.611 -0.444 2.734 1.00 89.69 101 LEU A O 1
ATOM 790 N N . LYS A 1 102 ? -7.349 0.438 0.805 1.00 89.69 102 LYS A N 1
ATOM 791 C CA . LYS A 1 102 ? -8.191 1.474 1.428 1.00 89.69 102 LYS A CA 1
ATOM 792 C C . LYS A 1 102 ? -9.356 0.904 2.231 1.00 89.69 102 LYS A C 1
ATOM 794 O O . LYS A 1 102 ? -9.678 1.422 3.293 1.00 89.69 102 LYS A O 1
ATOM 799 N N . VAL A 1 103 ? -10.006 -0.150 1.735 1.00 89.56 103 VAL A N 1
ATOM 800 C CA . VAL A 1 103 ? -11.074 -0.833 2.484 1.00 89.56 103 VAL A CA 1
ATOM 801 C C . VAL A 1 103 ? -10.512 -1.476 3.756 1.00 89.56 103 VAL A C 1
ATOM 803 O O . VAL A 1 103 ? -11.133 -1.366 4.809 1.00 89.56 103 VAL A O 1
ATOM 806 N N . ALA A 1 104 ? -9.334 -2.099 3.687 1.00 87.00 104 ALA A N 1
ATOM 807 C CA . ALA A 1 104 ? -8.658 -2.683 4.844 1.00 87.00 104 ALA A CA 1
ATOM 808 C C . ALA A 1 104 ? -8.211 -1.613 5.859 1.00 87.00 104 ALA A C 1
ATOM 810 O O . ALA A 1 104 ? -8.377 -1.803 7.062 1.00 87.00 104 ALA A O 1
ATOM 811 N N . GLU A 1 105 ? -7.719 -0.465 5.390 1.00 88.00 105 GLU A N 1
ATOM 812 C CA . GLU A 1 105 ? -7.390 0.691 6.231 1.00 88.00 105 GLU A CA 1
ATOM 813 C C . GLU A 1 105 ? -8.635 1.242 6.941 1.00 88.00 105 GLU A C 1
ATOM 815 O O . GLU A 1 105 ? -8.630 1.419 8.160 1.00 88.00 105 GLU A O 1
ATOM 820 N N . GLN A 1 106 ? -9.743 1.407 6.211 1.00 88.38 106 GLN A N 1
ATOM 821 C CA . GLN A 1 106 ? -11.013 1.831 6.799 1.00 88.38 106 GLN A CA 1
ATOM 822 C C . GLN A 1 106 ? -11.528 0.822 7.835 1.00 88.38 106 GLN A C 1
ATOM 824 O O . GLN A 1 106 ? -11.971 1.213 8.914 1.00 88.38 106 GLN A O 1
ATOM 829 N N . ARG A 1 107 ? -11.416 -0.480 7.547 1.00 86.56 107 ARG A N 1
ATOM 830 C CA . ARG A 1 107 ? -11.779 -1.548 8.485 1.00 86.56 107 ARG A CA 1
ATOM 831 C C . ARG A 1 107 ? -10.936 -1.491 9.758 1.00 86.56 107 ARG A C 1
ATOM 833 O O . ARG A 1 107 ? -11.479 -1.692 10.841 1.00 86.56 107 ARG A O 1
ATOM 840 N N . GLU A 1 108 ? -9.637 -1.213 9.654 1.00 86.81 108 GLU A N 1
ATOM 841 C CA . GLU A 1 108 ? -8.768 -1.057 10.826 1.00 86.81 108 GLU A CA 1
ATOM 842 C C . GLU A 1 108 ? -9.243 0.103 11.718 1.00 86.81 108 GLU A C 1
ATOM 844 O O . GLU A 1 108 ? -9.339 -0.063 12.937 1.00 86.81 108 GLU A O 1
ATOM 849 N N . LEU A 1 109 ? -9.603 1.245 11.116 1.00 85.31 109 LEU A N 1
ATOM 850 C CA . LEU A 1 109 ? -10.156 2.400 11.835 1.00 85.31 109 LEU A CA 1
ATOM 851 C C . LEU A 1 109 ? -11.491 2.074 12.511 1.00 85.31 109 LEU A C 1
ATOM 853 O O . LEU A 1 109 ? -11.729 2.481 13.648 1.00 85.31 109 LEU A O 1
ATOM 857 N N . ASP A 1 110 ? -12.359 1.328 11.833 1.00 87.31 110 ASP A N 1
ATOM 858 C CA . ASP A 1 110 ? -13.657 0.943 12.381 1.00 87.31 110 ASP A CA 1
ATOM 859 C C . ASP A 1 110 ? -13.501 -0.043 13.552 1.00 87.31 110 ASP A C 1
ATOM 861 O O . ASP A 1 110 ? -14.177 0.109 14.571 1.00 87.31 110 ASP A O 1
ATOM 865 N N . ILE A 1 111 ? -12.555 -0.990 13.475 1.00 86.62 111 ILE A N 1
ATOM 866 C CA . ILE A 1 111 ? -12.211 -1.889 14.592 1.00 86.62 111 ILE A CA 1
ATOM 867 C C . ILE A 1 111 ? -11.645 -1.095 15.771 1.00 86.62 111 ILE A C 1
ATOM 869 O O . ILE A 1 111 ? -11.970 -1.379 16.925 1.00 86.62 111 ILE A O 1
ATOM 873 N N . GLU A 1 112 ? -10.800 -0.101 15.511 1.00 85.56 112 GLU A N 1
ATOM 874 C CA . GLU A 1 112 ? -10.240 0.755 16.553 1.00 85.56 112 GLU A CA 1
ATOM 875 C C . GLU A 1 112 ? -11.322 1.560 17.281 1.00 85.56 112 GLU A C 1
ATOM 877 O O . GLU A 1 112 ? -11.339 1.574 18.513 1.00 85.56 112 GLU A O 1
ATOM 882 N N . ARG A 1 113 ? -12.265 2.156 16.540 1.00 86.25 113 ARG A N 1
ATOM 883 C CA . ARG A 1 113 ? -13.431 2.841 17.121 1.00 86.25 113 ARG A CA 1
ATOM 884 C C . ARG A 1 113 ? -14.289 1.878 17.937 1.00 86.25 113 ARG A C 1
ATOM 886 O O . ARG A 1 113 ? -14.594 2.164 19.090 1.00 86.25 113 ARG A O 1
ATOM 893 N N . ALA A 1 114 ? -14.603 0.709 17.381 1.00 85.38 114 ALA A N 1
ATOM 894 C CA . ALA A 1 114 ? -15.383 -0.312 18.075 1.00 85.38 114 ALA A CA 1
ATOM 895 C C . ALA A 1 114 ? -14.685 -0.804 19.355 1.00 85.38 114 ALA A C 1
ATOM 897 O O . ALA A 1 114 ? -15.343 -1.055 20.359 1.00 85.38 114 ALA A O 1
ATOM 898 N N . SER A 1 115 ? -13.351 -0.891 19.357 1.00 85.88 115 SER A N 1
ATOM 899 C CA . SER A 1 115 ? -12.564 -1.310 20.525 1.00 85.88 115 SER A CA 1
ATOM 900 C C . SER A 1 115 ? -12.651 -0.324 21.691 1.00 85.88 115 SER A C 1
ATOM 902 O O . SER A 1 115 ? -12.559 -0.745 22.845 1.00 85.88 115 SER A O 1
ATOM 904 N N . ALA A 1 116 ? -12.834 0.971 21.410 1.00 84.50 116 ALA A N 1
ATOM 905 C CA . ALA A 1 116 ? -12.981 1.999 22.440 1.00 84.50 116 ALA A CA 1
ATOM 906 C C . ALA A 1 116 ? -14.298 1.857 23.224 1.00 84.50 116 ALA A C 1
ATOM 908 O O . ALA A 1 116 ? -14.337 2.143 24.420 1.00 84.50 116 ALA A O 1
ATOM 909 N N . GLU A 1 117 ? -15.351 1.369 22.567 1.00 87.62 117 GLU A N 1
ATOM 910 C CA . GLU A 1 117 ? -16.698 1.212 23.132 1.00 87.62 117 GLU A CA 1
ATOM 911 C C . GLU A 1 117 ? -17.006 -0.239 23.553 1.00 87.62 117 GLU A C 1
ATOM 913 O O . GLU A 1 117 ? -18.039 -0.515 24.165 1.00 87.62 117 GLU A O 1
ATOM 918 N N . ALA A 1 118 ? -16.107 -1.182 23.253 1.00 83.25 118 ALA A N 1
ATOM 919 C CA . ALA A 1 118 ? -16.333 -2.604 23.469 1.00 83.25 118 ALA A CA 1
ATOM 920 C C . ALA A 1 118 ? -16.221 -3.036 24.948 1.00 83.25 118 ALA A C 1
ATOM 922 O O . ALA A 1 118 ? -15.316 -2.591 25.672 1.00 83.25 118 ALA A O 1
ATOM 923 N N . PRO A 1 119 ? -17.071 -3.988 25.387 1.00 84.00 119 PRO A N 1
ATOM 924 C CA . PRO A 1 119 ? -16.923 -4.652 26.679 1.00 84.00 119 PRO A CA 1
ATOM 925 C C . PRO A 1 119 ? -15.614 -5.456 26.737 1.00 84.00 119 PRO A C 1
ATOM 927 O O . PRO A 1 119 ? -15.152 -5.965 25.716 1.00 84.00 119 PRO A O 1
ATOM 930 N N . GLU A 1 120 ? -15.033 -5.623 27.933 1.00 83.19 120 GLU A N 1
ATOM 931 C CA . GLU A 1 120 ? -13.730 -6.295 28.120 1.00 83.19 120 GLU A CA 1
ATOM 932 C C . GLU A 1 120 ? -13.631 -7.660 27.434 1.00 83.19 120 GLU A C 1
ATOM 934 O O . GLU A 1 120 ? -12.628 -7.947 26.785 1.00 83.19 120 GLU A O 1
ATOM 939 N N . ALA A 1 121 ? -14.699 -8.460 27.496 1.00 82.81 121 ALA A N 1
ATOM 940 C CA . ALA A 1 121 ? -14.752 -9.788 26.888 1.00 82.81 121 ALA A CA 1
ATOM 941 C C . ALA A 1 121 ? -14.560 -9.786 25.355 1.00 82.81 121 ALA A C 1
ATOM 943 O O . ALA A 1 121 ? -14.166 -10.802 24.790 1.00 82.81 121 ALA A O 1
ATOM 944 N N . ALA A 1 122 ? -14.822 -8.662 24.678 1.00 84.62 122 ALA A N 1
ATOM 945 C CA . ALA A 1 122 ? -14.657 -8.507 23.230 1.00 84.62 122 ALA A CA 1
ATOM 946 C C . ALA A 1 122 ? -13.364 -7.766 22.839 1.00 84.62 122 ALA A C 1
ATOM 948 O O . ALA A 1 122 ? -13.019 -7.708 21.660 1.00 84.62 122 ALA A O 1
ATOM 949 N N . ARG A 1 123 ? -12.619 -7.199 23.798 1.00 83.56 123 ARG A N 1
ATOM 950 C CA . ARG A 1 123 ? -11.406 -6.422 23.491 1.00 83.56 123 ARG A CA 1
ATOM 951 C C . ARG A 1 123 ? -10.294 -7.283 22.913 1.00 83.56 123 ARG A C 1
ATOM 953 O O . ARG A 1 123 ? -9.609 -6.849 21.996 1.00 83.56 123 ARG A O 1
ATOM 960 N N . GLU A 1 124 ? -10.125 -8.502 23.421 1.00 86.19 124 GLU A N 1
ATOM 961 C CA . GLU A 1 124 ? -9.072 -9.399 22.941 1.00 86.19 124 GLU A CA 1
ATOM 962 C C . GLU A 1 124 ? -9.319 -9.846 21.492 1.00 86.19 124 GLU A C 1
ATOM 964 O O . GLU A 1 124 ? -8.398 -9.838 20.675 1.00 86.19 124 GLU A O 1
ATOM 969 N N . SER A 1 125 ? -10.564 -10.182 21.139 1.00 86.44 125 SER A N 1
ATOM 970 C CA . SER A 1 125 ? -10.910 -10.568 19.768 1.00 86.44 125 SER A CA 1
ATOM 971 C C . SER A 1 125 ? -10.774 -9.393 18.796 1.00 86.44 125 SER A C 1
ATOM 973 O O . SER A 1 125 ? -10.194 -9.560 17.723 1.00 86.44 125 SER A O 1
ATOM 975 N N . LEU A 1 126 ? -11.214 -8.192 19.184 1.00 86.81 126 LEU A N 1
ATOM 976 C CA . LEU A 1 126 ? -11.027 -6.978 18.383 1.00 86.81 126 LEU A CA 1
ATOM 977 C C . LEU A 1 126 ? -9.548 -6.603 18.231 1.00 86.81 126 LEU A C 1
ATOM 979 O O . LEU A 1 126 ? -9.132 -6.202 17.146 1.00 86.81 126 LEU A O 1
ATOM 983 N N . ALA A 1 127 ? -8.728 -6.794 19.267 1.00 85.94 127 ALA A N 1
ATOM 984 C CA . ALA A 1 127 ? -7.287 -6.570 19.188 1.00 85.94 127 ALA A CA 1
ATOM 985 C C . ALA A 1 127 ? -6.606 -7.524 18.192 1.00 85.94 127 ALA A C 1
ATOM 987 O O . ALA A 1 127 ? -5.759 -7.084 17.412 1.00 85.94 127 ALA A O 1
ATOM 988 N N . ARG A 1 128 ? -7.001 -8.806 18.166 1.00 87.31 128 ARG A N 1
ATOM 989 C CA . ARG A 1 128 ? -6.505 -9.776 17.173 1.00 87.31 128 ARG A CA 1
ATOM 990 C C . ARG A 1 128 ? -6.915 -9.384 15.753 1.00 87.31 128 ARG A C 1
ATOM 992 O O . ARG A 1 128 ? -6.052 -9.285 14.888 1.00 87.31 128 ARG A O 1
ATOM 999 N N . LEU A 1 129 ? -8.192 -9.057 15.541 1.00 87.38 129 LEU A N 1
ATOM 1000 C CA . LEU A 1 129 ? -8.694 -8.599 14.238 1.00 87.38 129 LEU A CA 1
ATOM 1001 C C . LEU A 1 129 ? -7.985 -7.325 13.760 1.00 87.38 129 LEU A C 1
ATOM 1003 O O . LEU A 1 129 ? -7.656 -7.198 12.581 1.00 87.38 129 LEU A O 1
ATOM 1007 N N . ARG A 1 130 ? -7.707 -6.390 14.675 1.00 85.88 130 ARG A N 1
ATOM 1008 C CA . ARG A 1 130 ? -6.930 -5.186 14.373 1.00 85.88 130 ARG A CA 1
ATOM 1009 C C . ARG A 1 130 ? -5.506 -5.535 13.951 1.00 85.88 130 ARG A C 1
ATOM 1011 O O . ARG A 1 130 ? -5.020 -4.973 12.978 1.00 85.88 130 ARG A O 1
ATOM 1018 N N . ALA A 1 131 ? -4.836 -6.437 14.666 1.00 86.38 131 ALA A N 1
ATOM 1019 C CA . ALA A 1 131 ? -3.471 -6.847 14.346 1.00 86.38 131 ALA A CA 1
ATOM 1020 C C . ALA A 1 131 ? -3.381 -7.536 12.973 1.00 86.38 131 ALA A C 1
ATOM 1022 O O . ALA A 1 131 ? -2.462 -7.252 12.205 1.00 86.38 131 ALA A O 1
ATOM 1023 N N . GLU A 1 132 ? -4.356 -8.384 12.639 1.00 87.06 132 GLU A N 1
ATOM 1024 C CA . GLU A 1 132 ? -4.470 -9.018 11.321 1.00 87.06 132 GLU A CA 1
ATOM 1025 C C . GLU A 1 132 ? -4.665 -7.973 10.215 1.00 87.06 132 GLU A C 1
ATOM 1027 O O . GLU A 1 132 ? -3.885 -7.934 9.262 1.00 87.06 132 GLU A O 1
ATOM 1032 N N . SER A 1 133 ? -5.634 -7.065 10.387 1.00 84.75 133 SER A N 1
ATOM 1033 C CA . SER A 1 133 ? -5.904 -5.978 9.436 1.00 84.75 133 SER A CA 1
ATOM 1034 C C . SER A 1 133 ? -4.691 -5.057 9.259 1.00 84.75 133 SER A C 1
ATOM 1036 O O . SER A 1 133 ? -4.338 -4.691 8.141 1.00 84.75 133 SER A O 1
ATOM 1038 N N . ALA A 1 134 ? -3.998 -4.719 10.349 1.00 85.69 134 ALA A N 1
ATOM 1039 C CA . ALA A 1 134 ? -2.794 -3.894 10.314 1.00 85.69 134 ALA A CA 1
ATOM 1040 C C . ALA A 1 134 ? -1.634 -4.590 9.584 1.00 85.69 134 ALA A C 1
ATOM 1042 O O . ALA A 1 134 ? -0.872 -3.936 8.867 1.00 85.69 134 ALA A O 1
ATOM 1043 N N . SER A 1 135 ? -1.488 -5.908 9.756 1.00 86.38 135 SER A N 1
ATOM 1044 C CA . SER A 1 135 ? -0.476 -6.702 9.054 1.00 86.38 135 SER A CA 1
ATOM 1045 C C . SER A 1 135 ? -0.743 -6.748 7.549 1.00 86.38 135 SER A C 1
ATOM 1047 O O . SER A 1 135 ? 0.185 -6.560 6.761 1.00 86.38 135 SER A O 1
ATOM 1049 N N . GLU A 1 136 ? -2.006 -6.926 7.156 1.00 85.62 136 GLU A N 1
ATOM 1050 C CA . GLU A 1 136 ? -2.442 -6.883 5.758 1.00 85.62 136 GLU A CA 1
ATOM 1051 C C . GLU A 1 136 ? -2.140 -5.522 5.123 1.00 85.62 136 GLU A C 1
ATOM 1053 O O . GLU A 1 136 ? -1.456 -5.454 4.099 1.00 85.62 136 GLU A O 1
ATOM 1058 N N . VAL A 1 137 ? -2.554 -4.430 5.777 1.00 87.69 137 VAL A N 1
ATOM 1059 C CA . VAL A 1 137 ? -2.29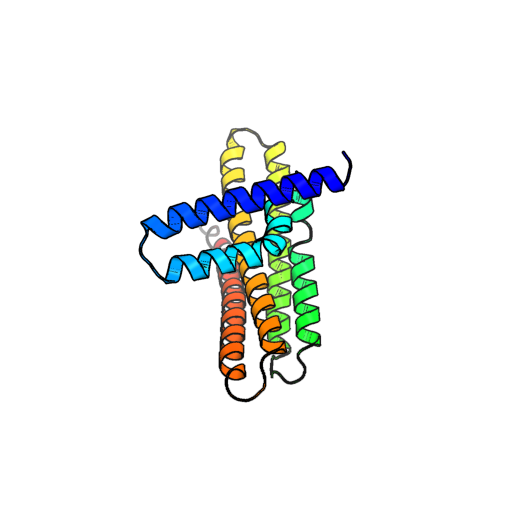4 -3.070 5.286 1.00 87.69 137 VAL A CA 1
ATOM 1060 C C . VAL A 1 137 ? -0.793 -2.813 5.169 1.00 87.69 137 VAL A C 1
ATOM 1062 O O . VAL A 1 137 ? -0.322 -2.326 4.144 1.00 87.69 137 VAL A O 1
ATOM 1065 N N . SER A 1 138 ? -0.011 -3.190 6.183 1.00 87.44 138 SER A N 1
ATOM 1066 C CA . SER A 1 138 ? 1.444 -3.018 6.158 1.00 87.44 138 SER A CA 1
ATOM 1067 C C . SER A 1 138 ? 2.102 -3.774 5.003 1.00 87.44 138 SER A C 1
ATOM 1069 O O . SER A 1 138 ? 3.016 -3.241 4.373 1.00 87.44 138 SER A O 1
ATOM 1071 N N . ARG A 1 139 ? 1.663 -5.006 4.722 1.00 87.62 139 ARG A N 1
ATOM 1072 C CA . ARG A 1 139 ? 2.193 -5.808 3.614 1.00 87.62 139 ARG A CA 1
ATOM 1073 C C . ARG A 1 139 ? 1.835 -5.186 2.268 1.00 87.62 139 ARG A C 1
ATOM 1075 O O . ARG A 1 139 ? 2.712 -5.050 1.419 1.00 87.62 139 ARG A O 1
ATOM 1082 N N . GLY A 1 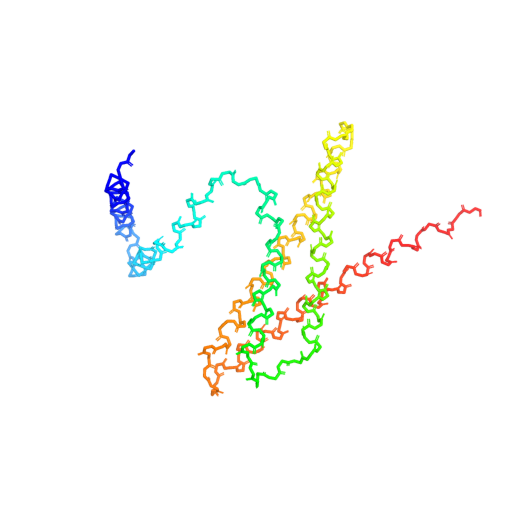140 ? 0.585 -4.763 2.088 1.00 86.88 140 GLY A N 1
ATOM 1083 C CA . GLY A 1 140 ? 0.160 -4.157 0.831 1.00 86.88 140 GLY A CA 1
ATOM 1084 C C . GLY A 1 140 ? 0.815 -2.806 0.562 1.00 86.88 140 GLY A C 1
ATOM 1085 O O . GLY A 1 140 ? 1.217 -2.524 -0.565 1.00 86.88 140 GLY A O 1
ATOM 1086 N N . VAL A 1 141 ? 1.028 -2.002 1.601 1.00 89.62 141 VAL A N 1
ATOM 1087 C CA . VAL A 1 141 ? 1.799 -0.760 1.492 1.00 89.62 141 VAL A CA 1
ATOM 1088 C C . VAL A 1 141 ? 3.240 -1.031 1.053 1.00 89.62 141 VAL A C 1
ATOM 1090 O O . VAL A 1 141 ? 3.725 -0.345 0.156 1.00 89.62 141 VAL A O 1
ATOM 1093 N N . ALA A 1 142 ? 3.904 -2.045 1.617 1.00 87.81 142 ALA A N 1
ATOM 1094 C CA . ALA A 1 142 ? 5.267 -2.401 1.222 1.00 87.81 142 ALA A CA 1
ATOM 1095 C C . ALA A 1 142 ? 5.357 -2.819 -0.258 1.00 87.81 142 ALA A C 1
ATOM 1097 O O . ALA A 1 142 ? 6.293 -2.427 -0.949 1.00 87.81 142 ALA A O 1
ATOM 1098 N N . LEU A 1 143 ? 4.359 -3.550 -0.773 1.00 90.19 143 LEU A N 1
ATOM 1099 C CA . LEU A 1 143 ? 4.290 -3.908 -2.196 1.00 90.19 143 LEU A CA 1
ATOM 1100 C C . LEU A 1 143 ? 4.129 -2.679 -3.102 1.00 90.19 143 LEU A C 1
ATOM 1102 O O . LEU A 1 143 ? 4.761 -2.608 -4.153 1.00 90.19 143 LEU A O 1
ATOM 1106 N N . LEU A 1 144 ? 3.308 -1.703 -2.700 1.00 87.88 144 LEU A N 1
ATOM 1107 C CA . LEU A 1 144 ? 3.146 -0.451 -3.448 1.00 87.88 144 LEU A CA 1
ATOM 1108 C C . LEU A 1 144 ? 4.416 0.408 -3.425 1.00 87.88 144 LEU A C 1
ATOM 1110 O O . LEU A 1 144 ? 4.752 1.028 -4.432 1.00 87.88 144 LEU A O 1
ATOM 1114 N N . GLU A 1 145 ? 5.122 0.448 -2.297 1.00 89.12 145 GLU A N 1
ATOM 1115 C CA . GLU A 1 145 ? 6.400 1.158 -2.171 1.00 89.12 145 GLU A CA 1
ATOM 1116 C C . GLU A 1 145 ? 7.480 0.535 -3.050 1.00 89.12 145 GLU A C 1
ATOM 1118 O O . GLU A 1 145 ? 8.161 1.256 -3.779 1.00 89.12 145 GLU A O 1
ATOM 1123 N N . GLU A 1 146 ? 7.582 -0.792 -3.042 1.00 89.56 146 GLU A N 1
ATOM 1124 C CA . GLU A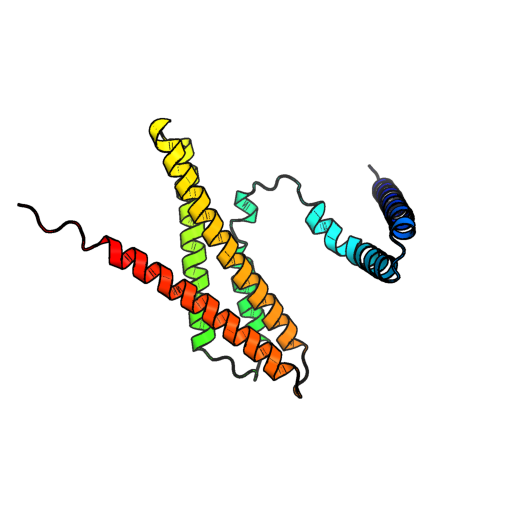 1 146 ? 8.507 -1.523 -3.904 1.00 89.56 146 GLU A CA 1
ATOM 1125 C C . GLU A 1 146 ? 8.158 -1.310 -5.384 1.00 89.56 146 GLU A C 1
ATOM 1127 O O . GLU A 1 146 ? 9.030 -0.975 -6.183 1.00 89.56 146 GLU A O 1
ATOM 1132 N N . LEU A 1 147 ? 6.875 -1.387 -5.758 1.00 88.12 147 LEU A N 1
ATOM 1133 C CA . LEU A 1 147 ? 6.437 -1.097 -7.125 1.00 88.12 147 LEU A CA 1
ATOM 1134 C C . LEU A 1 147 ? 6.803 0.331 -7.548 1.00 88.12 147 LEU A C 1
ATOM 1136 O O . LEU A 1 147 ? 7.317 0.538 -8.645 1.00 88.12 147 LEU A O 1
ATOM 1140 N N . LEU A 1 148 ? 6.573 1.324 -6.687 1.00 88.81 148 LEU A N 1
ATOM 1141 C CA . LEU A 1 148 ? 6.945 2.711 -6.960 1.00 88.81 148 LEU A CA 1
ATOM 1142 C C . LEU A 1 148 ? 8.462 2.871 -7.125 1.00 88.81 148 LEU A C 1
ATOM 1144 O O . LEU A 1 148 ? 8.903 3.602 -8.018 1.00 88.81 148 LEU A O 1
ATOM 1148 N N . ALA A 1 149 ? 9.255 2.196 -6.289 1.00 86.81 149 ALA A N 1
ATOM 1149 C CA . ALA A 1 149 ? 10.707 2.191 -6.396 1.00 86.81 149 ALA A CA 1
ATOM 1150 C C . ALA A 1 149 ? 11.147 1.610 -7.746 1.00 86.8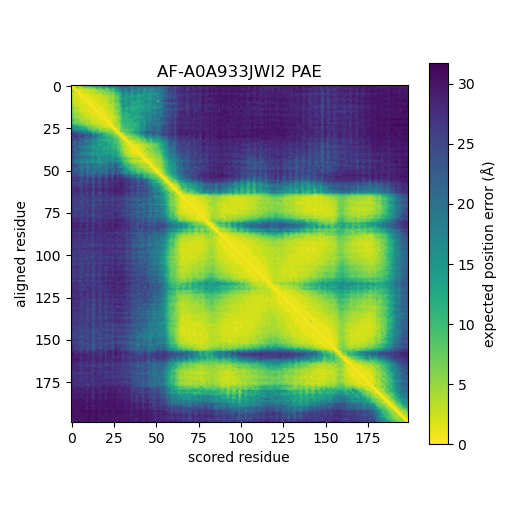1 149 ALA A C 1
ATOM 1152 O O . ALA A 1 149 ? 11.898 2.267 -8.466 1.00 86.81 149 ALA A O 1
ATOM 1153 N N . GLN A 1 150 ? 10.600 0.459 -8.146 1.00 86.62 150 GLN A N 1
ATOM 1154 C CA . GLN A 1 150 ? 10.928 -0.178 -9.423 1.00 86.62 150 GLN A CA 1
ATOM 1155 C C . GLN A 1 150 ? 10.492 0.660 -10.630 1.00 86.62 150 GLN A C 1
ATOM 1157 O O . GLN A 1 150 ? 11.273 0.847 -11.558 1.00 86.62 150 GLN A O 1
ATOM 1162 N N . LEU A 1 151 ? 9.297 1.261 -10.610 1.00 84.81 151 LEU A N 1
ATOM 1163 C CA . LEU A 1 151 ? 8.862 2.189 -11.665 1.00 84.81 151 LEU A CA 1
ATOM 1164 C C . LEU A 1 151 ? 9.770 3.425 -11.749 1.00 84.81 151 LEU A C 1
ATOM 1166 O O . LEU A 1 151 ? 10.044 3.939 -12.835 1.00 84.81 151 LEU A O 1
ATOM 1170 N N . THR A 1 152 ? 10.262 3.900 -10.605 1.00 85.62 152 THR A N 1
ATOM 1171 C CA . THR A 1 152 ? 11.210 5.016 -10.554 1.00 85.62 152 THR A CA 1
ATOM 1172 C C . THR A 1 152 ? 12.563 4.615 -11.127 1.00 85.62 152 THR A C 1
ATOM 1174 O O . THR A 1 152 ? 13.129 5.382 -11.898 1.00 85.62 152 THR A O 1
ATOM 1177 N N . VAL A 1 153 ? 13.068 3.421 -10.808 1.00 85.12 153 VAL A N 1
ATOM 1178 C CA . VAL A 1 153 ? 14.299 2.880 -11.401 1.00 85.12 153 VAL A CA 1
ATOM 1179 C C . VAL A 1 153 ? 14.134 2.741 -12.911 1.00 85.12 153 VAL A C 1
ATOM 1181 O O . VAL A 1 153 ? 14.940 3.292 -13.654 1.00 85.12 153 VAL A O 1
ATOM 1184 N N . LEU A 1 154 ? 13.043 2.121 -13.371 1.00 81.06 154 LEU A N 1
ATOM 1185 C CA . LEU A 1 154 ? 12.741 1.908 -14.790 1.00 81.06 154 LEU A CA 1
ATOM 1186 C C . LEU A 1 154 ? 12.770 3.212 -15.604 1.00 81.06 154 LEU A C 1
ATOM 1188 O O . LEU A 1 154 ? 13.143 3.204 -16.771 1.00 81.06 154 LEU A O 1
ATOM 1192 N N . ARG A 1 155 ? 12.427 4.350 -14.985 1.00 78.44 155 ARG A N 1
ATOM 1193 C CA . ARG A 1 155 ? 12.497 5.674 -15.621 1.00 78.44 155 ARG A CA 1
ATOM 1194 C C . ARG A 1 155 ? 13.928 6.109 -15.955 1.00 78.44 155 ARG A C 1
ATOM 1196 O O . ARG A 1 155 ? 14.111 6.880 -16.893 1.00 78.44 155 ARG A O 1
ATOM 1203 N N . PHE A 1 156 ? 14.915 5.706 -15.162 1.00 77.50 156 PHE 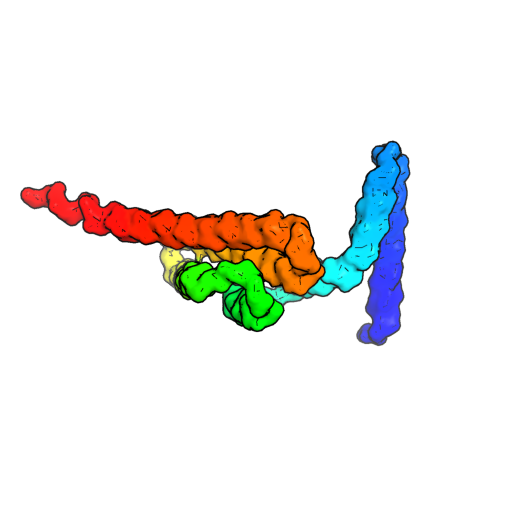A N 1
ATOM 1204 C CA . PHE A 1 156 ? 16.310 6.136 -15.308 1.00 77.50 156 PHE A CA 1
ATOM 1205 C C . PHE A 1 156 ? 17.195 5.106 -16.011 1.00 77.50 156 PHE A C 1
ATOM 1207 O O . PHE A 1 156 ? 18.360 5.390 -16.279 1.00 77.50 156 PHE A O 1
ATOM 1214 N N . VAL A 1 157 ? 16.665 3.918 -16.291 1.00 73.69 157 VAL A N 1
ATOM 1215 C CA . VAL A 1 157 ? 17.416 2.836 -16.917 1.00 73.69 157 VAL A CA 1
ATOM 1216 C C . VAL A 1 157 ? 17.336 2.956 -18.442 1.00 73.69 157 VAL A C 1
ATOM 1218 O O . VAL A 1 157 ? 16.249 2.956 -19.016 1.00 73.69 157 VAL A O 1
ATOM 1221 N N . ASP A 1 158 ? 18.501 3.059 -19.085 1.00 58.66 158 ASP A N 1
ATOM 1222 C CA . ASP A 1 158 ? 18.639 3.184 -20.540 1.00 58.66 158 ASP A CA 1
ATOM 1223 C C . ASP A 1 158 ? 18.523 1.820 -21.256 1.00 58.66 158 ASP A C 1
ATOM 1225 O O . ASP A 1 158 ? 18.831 0.774 -20.680 1.00 58.66 158 ASP A O 1
ATOM 1229 N N . GLN A 1 159 ? 18.051 1.832 -22.506 1.00 57.50 159 GLN A N 1
ATOM 1230 C CA . GLN A 1 159 ? 17.275 0.752 -23.153 1.00 57.50 159 GLN A CA 1
ATOM 1231 C C . GLN A 1 159 ? 17.948 -0.616 -23.414 1.00 57.50 159 GLN A C 1
ATOM 1233 O O . GLN A 1 159 ? 17.253 -1.528 -23.861 1.00 57.50 159 GLN A O 1
ATOM 1238 N N . ASP A 1 160 ? 19.236 -0.826 -23.133 1.00 58.78 160 ASP A N 1
ATOM 1239 C CA . ASP A 1 160 ? 19.967 -1.918 -23.801 1.00 58.78 160 ASP A CA 1
ATOM 1240 C C . ASP A 1 160 ? 19.972 -3.293 -23.099 1.00 58.78 160 ASP A C 1
ATOM 1242 O O . ASP A 1 160 ? 19.890 -4.308 -23.786 1.00 58.78 160 ASP A O 1
ATOM 1246 N N . VAL A 1 161 ? 20.050 -3.399 -21.763 1.00 55.31 161 VAL A N 1
ATOM 1247 C CA . VAL A 1 161 ? 20.078 -4.726 -21.077 1.00 55.31 161 VAL A CA 1
ATOM 1248 C C . VAL A 1 161 ? 19.443 -4.705 -19.684 1.00 55.31 161 VAL A C 1
ATOM 1250 O O . VAL A 1 161 ? 18.797 -5.662 -19.270 1.00 55.31 161 VAL A O 1
ATOM 1253 N N . SER A 1 162 ? 19.581 -3.609 -18.945 1.00 61.53 162 SER A N 1
ATOM 1254 C CA . SER A 1 162 ? 19.016 -3.462 -17.598 1.00 61.53 162 SER A CA 1
ATOM 1255 C C . SER A 1 162 ? 17.494 -3.281 -17.605 1.00 61.53 162 SER A C 1
ATOM 1257 O O . SER A 1 162 ? 16.837 -3.666 -16.641 1.00 61.53 162 SER A O 1
ATOM 1259 N N . VAL A 1 163 ? 16.905 -2.782 -18.698 1.00 67.19 163 VAL A N 1
ATOM 1260 C CA . VAL A 1 163 ? 15.446 -2.598 -18.800 1.00 67.19 163 VAL A CA 1
ATOM 1261 C C . VAL A 1 163 ? 14.688 -3.922 -18.730 1.00 67.19 163 VAL A C 1
ATOM 1263 O O . VAL A 1 163 ? 13.631 -3.958 -18.108 1.00 67.19 163 VAL A O 1
ATOM 1266 N N . SER A 1 164 ? 15.200 -5.013 -19.312 1.00 72.69 164 SER A N 1
ATOM 1267 C CA . SER A 1 164 ? 14.509 -6.311 -19.249 1.00 72.69 164 SER A CA 1
ATOM 1268 C C . SER A 1 164 ? 14.468 -6.864 -17.825 1.00 72.69 164 SER A C 1
ATOM 1270 O O . SER A 1 164 ? 13.422 -7.311 -17.377 1.00 72.69 164 SER A O 1
ATOM 1272 N N . THR A 1 165 ? 15.566 -6.740 -17.073 1.00 78.69 165 THR A N 1
ATOM 1273 C CA . THR A 1 165 ? 15.641 -7.235 -15.687 1.00 78.69 165 THR A CA 1
ATOM 1274 C C . THR A 1 165 ? 14.736 -6.435 -14.753 1.00 78.69 165 THR A C 1
ATOM 1276 O O . THR A 1 165 ? 14.036 -7.010 -13.921 1.00 78.69 165 THR A O 1
ATOM 1279 N N . GLU A 1 166 ? 14.719 -5.107 -14.886 1.00 79.75 166 GLU A N 1
ATOM 1280 C CA . GLU A 1 166 ? 13.839 -4.266 -14.068 1.00 79.75 166 GLU A CA 1
ATOM 1281 C C . GLU A 1 166 ? 12.366 -4.422 -14.472 1.00 79.75 166 GLU A C 1
ATOM 1283 O O . GLU A 1 166 ? 11.478 -4.400 -13.622 1.00 79.75 166 GLU A O 1
ATOM 1288 N N . ARG A 1 167 ? 12.086 -4.675 -15.754 1.00 80.56 167 ARG A N 1
ATOM 1289 C CA . ARG A 1 167 ? 10.738 -5.007 -16.219 1.00 80.56 167 ARG A CA 1
ATOM 1290 C C . ARG A 1 167 ? 10.246 -6.334 -15.651 1.00 80.56 167 ARG A C 1
ATOM 1292 O O . ARG A 1 167 ? 9.126 -6.372 -15.151 1.00 80.56 167 ARG A O 1
ATOM 1299 N N . ASP A 1 168 ? 11.071 -7.377 -15.663 1.00 84.75 168 ASP A N 1
ATOM 1300 C CA . ASP A 1 168 ? 10.717 -8.674 -15.078 1.00 84.75 168 ASP A CA 1
ATOM 1301 C C . ASP A 1 168 ? 10.395 -8.527 -13.584 1.00 84.75 168 ASP A C 1
ATOM 1303 O O . ASP A 1 168 ? 9.439 -9.118 -13.086 1.00 84.75 168 ASP A O 1
ATOM 1307 N N . ARG A 1 169 ? 11.133 -7.674 -12.857 1.00 84.75 169 ARG A N 1
ATOM 1308 C CA . ARG A 1 169 ? 10.825 -7.355 -11.452 1.00 84.75 169 ARG A CA 1
ATOM 1309 C C . ARG A 1 169 ? 9.481 -6.657 -11.291 1.00 84.75 169 ARG A C 1
ATOM 1311 O O . ARG A 1 169 ? 8.726 -7.012 -10.388 1.00 84.75 169 ARG A O 1
ATOM 1318 N N . VAL A 1 170 ? 9.159 -5.696 -12.157 1.00 85.19 170 VAL A N 1
ATOM 1319 C CA . VAL A 1 170 ? 7.839 -5.049 -12.157 1.00 85.19 170 VAL A CA 1
ATOM 1320 C C . VAL A 1 170 ? 6.739 -6.071 -12.453 1.00 85.19 170 VAL A C 1
ATOM 1322 O O . VAL A 1 170 ? 5.731 -6.087 -11.753 1.00 85.19 170 VAL A O 1
ATOM 1325 N N . GLU A 1 171 ? 6.932 -6.969 -13.419 1.00 86.00 171 GLU A N 1
ATOM 1326 C CA . GLU A 1 171 ? 5.966 -8.027 -13.742 1.00 86.00 171 GLU A CA 1
ATOM 1327 C C . GLU A 1 171 ? 5.776 -9.008 -12.571 1.00 86.00 171 GLU A C 1
ATOM 1329 O O . GLU A 1 171 ? 4.641 -9.351 -12.233 1.00 86.00 171 GLU A O 1
ATOM 1334 N N . VAL A 1 172 ? 6.853 -9.384 -11.874 1.00 88.19 172 VAL A N 1
ATOM 1335 C CA . VAL A 1 172 ? 6.786 -10.195 -10.646 1.00 88.19 172 VAL A CA 1
ATOM 1336 C C . VAL A 1 172 ? 6.011 -9.474 -9.540 1.00 88.19 172 VAL A C 1
ATOM 1338 O O . VAL A 1 172 ? 5.184 -10.098 -8.875 1.00 88.19 172 VAL A O 1
ATOM 1341 N N . LEU A 1 173 ? 6.224 -8.169 -9.350 1.00 87.94 173 LEU A N 1
ATOM 1342 C CA . LEU A 1 173 ? 5.489 -7.381 -8.354 1.00 87.94 173 LEU A CA 1
ATOM 1343 C C . LEU A 1 173 ? 4.008 -7.253 -8.703 1.00 87.94 173 LEU A C 1
ATOM 1345 O O . LEU A 1 173 ? 3.159 -7.413 -7.830 1.00 87.94 173 LEU A O 1
ATOM 1349 N N . LEU A 1 174 ? 3.682 -7.024 -9.973 1.00 88.19 174 LEU A N 1
ATOM 1350 C CA . LEU A 1 174 ? 2.300 -6.993 -10.450 1.00 88.19 174 LEU A CA 1
ATOM 1351 C C . LEU A 1 174 ? 1.615 -8.348 -10.268 1.00 88.19 174 LEU A C 1
ATOM 1353 O O . LEU A 1 174 ? 0.449 -8.399 -9.873 1.00 88.19 174 LEU A O 1
ATOM 1357 N N . HIS A 1 175 ? 2.341 -9.445 -10.489 1.00 88.44 175 HIS A N 1
ATOM 1358 C CA . HIS A 1 175 ? 1.833 -10.780 -10.210 1.00 88.44 175 HIS A CA 1
ATOM 1359 C C . HIS A 1 175 ? 1.619 -11.003 -8.711 1.00 88.44 175 HIS A C 1
ATOM 1361 O O . HIS A 1 175 ? 0.555 -11.475 -8.328 1.00 88.44 175 HIS A O 1
ATOM 1367 N N . ALA A 1 176 ? 2.566 -10.616 -7.853 1.00 84.88 176 ALA A N 1
ATOM 1368 C CA . ALA A 1 176 ? 2.415 -10.717 -6.401 1.00 84.88 176 ALA A CA 1
ATOM 1369 C C . ALA A 1 176 ? 1.202 -9.915 -5.900 1.00 84.88 176 ALA A C 1
ATOM 1371 O O . ALA A 1 176 ? 0.395 -10.434 -5.131 1.00 84.88 176 ALA A O 1
ATOM 1372 N N . ILE A 1 177 ? 1.020 -8.696 -6.414 1.00 86.25 177 ILE A N 1
ATOM 1373 C CA . ILE A 1 177 ? -0.162 -7.863 -6.174 1.00 86.25 177 ILE A CA 1
ATOM 1374 C C . ILE A 1 177 ? -1.436 -8.590 -6.639 1.00 86.25 177 ILE A C 1
ATOM 1376 O O . ILE A 1 177 ? -2.414 -8.651 -5.898 1.00 86.25 177 ILE A O 1
ATOM 1380 N N . GLY A 1 178 ? -1.426 -9.193 -7.831 1.00 81.00 178 GLY A N 1
ATOM 1381 C CA . GLY A 1 178 ? -2.537 -9.983 -8.378 1.00 81.00 178 GLY A CA 1
ATOM 1382 C C . GLY A 1 178 ? -2.830 -11.302 -7.637 1.00 81.00 178 GLY A C 1
ATOM 1383 O O . GLY A 1 178 ? -3.973 -11.752 -7.576 1.00 81.00 178 GLY A O 1
ATOM 1384 N N . VAL A 1 179 ? -1.838 -11.937 -7.022 1.00 82.81 179 VAL A N 1
ATOM 1385 C CA . VAL A 1 179 ? -2.046 -13.144 -6.203 1.00 82.81 179 VAL A CA 1
ATOM 1386 C C . VAL A 1 179 ? -2.659 -12.767 -4.855 1.00 82.81 179 VAL A C 1
ATOM 1388 O O . VAL A 1 179 ? -3.617 -13.408 -4.409 1.00 82.81 179 VAL A O 1
ATOM 1391 N N . ASP A 1 180 ? -2.198 -11.667 -4.261 1.00 79.12 180 ASP A N 1
ATOM 1392 C CA . ASP A 1 180 ? -2.833 -11.045 -3.094 1.00 79.12 180 ASP A CA 1
ATOM 1393 C C . ASP A 1 180 ? -4.252 -10.529 -3.443 1.00 79.12 180 ASP A C 1
ATOM 1395 O O . ASP A 1 180 ? -5.118 -10.402 -2.575 1.00 79.12 180 ASP A O 1
ATOM 1399 N N . LEU A 1 181 ? -4.563 -10.307 -4.736 1.00 63.97 181 LEU A N 1
ATOM 1400 C CA . LEU A 1 181 ? -5.945 -10.189 -5.228 1.00 63.97 181 LEU A CA 1
ATOM 1401 C C . LEU A 1 181 ? -6.772 -11.447 -4.942 1.00 63.97 181 LEU A C 1
ATOM 1403 O O . LEU A 1 181 ? -7.766 -11.389 -4.215 1.00 63.97 181 LEU A O 1
ATOM 1407 N N . SER A 1 182 ? -6.331 -12.570 -5.493 1.00 65.50 182 SER A N 1
ATOM 1408 C CA . SER A 1 182 ? -7.087 -13.827 -5.539 1.00 65.50 182 SER A CA 1
ATOM 1409 C C . SER A 1 182 ? -7.226 -14.569 -4.199 1.00 65.50 182 SER A C 1
ATOM 1411 O O . SER A 1 182 ? -8.229 -15.250 -3.957 1.00 65.50 182 SER A O 1
ATOM 1413 N N . THR A 1 183 ? -6.245 -14.425 -3.303 1.00 65.62 183 THR A N 1
ATOM 1414 C CA . THR A 1 183 ? -6.213 -15.156 -2.023 1.00 65.62 183 THR A CA 1
ATOM 1415 C C . THR A 1 183 ? -7.352 -14.715 -1.093 1.00 65.62 183 THR A C 1
ATOM 1417 O O . THR A 1 183 ? -7.936 -15.540 -0.389 1.00 65.62 183 THR A O 1
ATOM 1420 N N . HIS A 1 184 ? -7.752 -13.442 -1.168 1.00 57.47 184 HIS A N 1
ATOM 1421 C CA . HIS A 1 184 ? -8.838 -12.879 -0.356 1.00 57.47 184 HIS A CA 1
ATOM 1422 C C . HIS A 1 184 ? -10.243 -13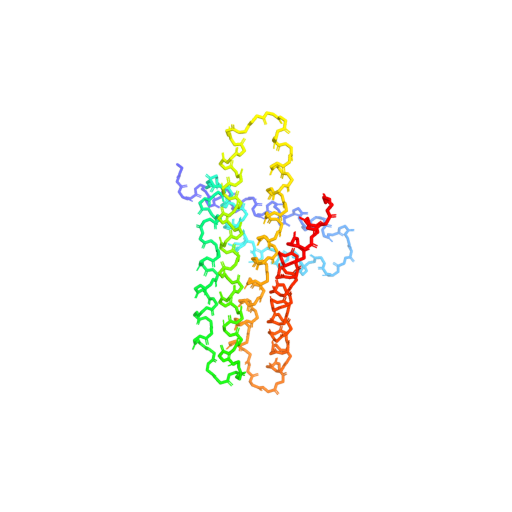.089 -0.929 1.00 57.47 184 HIS A C 1
ATOM 1424 O O . HIS A 1 184 ? -11.204 -13.194 -0.170 1.00 57.47 184 HIS A O 1
ATOM 1430 N N . GLU A 1 185 ? -10.403 -13.211 -2.249 1.00 57.12 185 GLU A N 1
ATOM 1431 C CA . GLU A 1 185 ? -11.703 -13.606 -2.823 1.00 57.12 185 GLU A CA 1
ATOM 1432 C C . GLU A 1 185 ? -12.078 -15.045 -2.441 1.00 57.12 185 GLU A C 1
ATOM 1434 O O . GLU A 1 185 ? -13.250 -15.351 -2.197 1.00 57.12 185 GLU A O 1
ATOM 1439 N N . SER A 1 186 ? -11.074 -15.915 -2.324 1.00 54.50 186 SER A N 1
ATOM 1440 C CA . SER A 1 186 ? -11.261 -17.324 -1.971 1.00 54.50 186 SER A CA 1
ATOM 1441 C C . SER A 1 186 ? -11.666 -17.513 -0.503 1.00 54.50 186 SER A C 1
ATOM 1443 O O . SER A 1 186 ? -12.496 -18.371 -0.199 1.00 54.50 186 SER A O 1
ATOM 1445 N N . THR A 1 187 ? -11.151 -16.690 0.417 1.00 55.53 187 THR A N 1
ATOM 1446 C CA . THR A 1 187 ? -11.527 -16.734 1.842 1.00 55.53 187 THR A CA 1
ATOM 1447 C C . THR A 1 187 ? -12.910 -16.135 2.108 1.00 55.53 187 THR A C 1
ATOM 1449 O O . THR A 1 187 ? -13.647 -16.662 2.941 1.00 55.53 187 THR A O 1
ATOM 1452 N N . VAL A 1 188 ? -13.316 -15.099 1.366 1.00 53.06 188 VAL A N 1
ATOM 1453 C CA . VAL A 1 188 ? -14.660 -14.501 1.486 1.00 53.06 188 VAL A CA 1
ATOM 1454 C C . VAL A 1 188 ? -15.742 -15.393 0.859 1.00 53.06 188 VAL A C 1
ATOM 1456 O O . VAL A 1 188 ? -16.807 -15.551 1.453 1.00 53.06 188 VAL A O 1
ATOM 1459 N N . SER A 1 189 ? -15.474 -16.048 -0.280 1.00 51.38 189 SER A N 1
ATOM 1460 C CA . SER A 1 189 ? -16.424 -17.008 -0.879 1.00 51.38 189 SER A CA 1
ATOM 1461 C C . SER A 1 189 ? -16.506 -18.343 -0.129 1.00 51.38 189 SER A C 1
ATOM 1463 O O . SER A 1 189 ? -17.562 -18.973 -0.117 1.00 51.38 189 SER A O 1
ATOM 1465 N N . GLY A 1 190 ? -15.429 -18.778 0.534 1.00 45.38 190 GLY A N 1
ATOM 1466 C CA . GLY A 1 190 ? -15.395 -20.041 1.283 1.00 45.38 190 GLY A CA 1
ATOM 1467 C C . GLY A 1 190 ? -16.192 -20.039 2.596 1.00 45.38 190 GLY A C 1
ATOM 1468 O O . GLY A 1 190 ? -16.564 -21.103 3.082 1.00 45.38 190 GLY A O 1
ATOM 1469 N N . SER A 1 191 ? -16.499 -18.865 3.155 1.00 49.53 191 SER A N 1
ATOM 1470 C CA . SER A 1 191 ? -17.238 -18.733 4.424 1.00 49.53 191 SER A CA 1
ATOM 1471 C C . SER A 1 191 ? -18.769 -18.830 4.259 1.00 49.53 191 SER A C 1
ATOM 1473 O O . SER A 1 191 ? -19.501 -18.999 5.230 1.00 49.53 191 SER A O 1
ATOM 1475 N N . GLY A 1 192 ? -19.283 -18.770 3.023 1.00 47.03 192 GLY A N 1
ATOM 1476 C CA . GLY A 1 192 ? -20.725 -18.753 2.738 1.00 47.03 192 GLY A CA 1
ATOM 1477 C C . GLY A 1 192 ? -21.403 -20.118 2.557 1.00 47.03 192 GLY A C 1
ATOM 1478 O O . GLY A 1 192 ? -22.613 -20.152 2.337 1.00 47.03 192 GLY A O 1
ATOM 1479 N N . LEU A 1 193 ? -20.668 -21.238 2.611 1.00 48.44 193 LEU A N 1
ATOM 1480 C CA . LEU A 1 193 ? -21.192 -22.559 2.217 1.00 48.44 193 LEU A CA 1
ATOM 1481 C C . LEU A 1 193 ? -21.163 -23.634 3.319 1.00 48.44 193 LEU A C 1
ATOM 1483 O O . LEU A 1 193 ? -21.291 -24.815 3.007 1.00 48.44 193 LEU A O 1
ATOM 1487 N N . ALA A 1 194 ? -21.004 -23.256 4.592 1.00 52.03 194 ALA A N 1
ATOM 1488 C CA . ALA A 1 194 ? -20.944 -24.219 5.701 1.00 52.03 194 ALA A CA 1
ATOM 1489 C C . ALA A 1 194 ? -22.185 -24.251 6.617 1.00 52.03 194 ALA A C 1
ATOM 1491 O O . ALA A 1 194 ? -22.262 -25.138 7.458 1.00 52.03 194 ALA A O 1
ATOM 1492 N N . ASP A 1 195 ? -23.172 -23.362 6.450 1.00 49.12 195 ASP A N 1
ATOM 1493 C CA . ASP A 1 195 ? -24.303 -23.249 7.395 1.00 49.12 195 ASP A CA 1
ATOM 1494 C C . ASP A 1 195 ? -25.676 -23.538 6.766 1.00 49.12 195 ASP A C 1
ATOM 1496 O O . ASP A 1 195 ? -26.662 -22.830 6.973 1.00 49.12 195 ASP A O 1
ATOM 1500 N N . ARG A 1 196 ? -25.754 -24.568 5.912 1.00 52.38 196 ARG A N 1
ATOM 1501 C CA . ARG A 1 196 ? -27.027 -24.947 5.279 1.00 52.38 196 ARG A CA 1
ATOM 1502 C C . ARG A 1 196 ? -27.260 -26.447 5.168 1.00 52.38 196 ARG A C 1
ATOM 1504 O O . ARG A 1 196 ? -27.723 -26.899 4.134 1.00 52.38 196 ARG A O 1
ATOM 1511 N N . THR A 1 197 ? -27.009 -27.205 6.232 1.00 55.34 197 THR A N 1
ATOM 1512 C CA . THR A 1 197 ? -27.619 -28.535 6.420 1.00 55.34 197 THR A CA 1
ATOM 1513 C C . THR A 1 197 ? -27.549 -28.959 7.886 1.00 55.34 197 THR A C 1
ATOM 1515 O O . THR A 1 197 ? -26.565 -29.573 8.276 1.00 55.34 197 THR A O 1
ATOM 1518 N N . THR A 1 198 ? -28.600 -28.683 8.660 1.00 54.00 198 THR A N 1
ATOM 1519 C CA . THR A 1 198 ? -29.144 -29.585 9.696 1.00 54.00 198 THR A CA 1
ATOM 1520 C C . THR A 1 198 ? -30.474 -29.019 10.204 1.00 54.00 198 THR A C 1
ATOM 1522 O O . THR A 1 198 ? -30.528 -28.242 11.153 1.00 54.00 198 THR A O 1
ATOM 1525 N N . HIS A 1 199 ? -31.560 -29.425 9.551 1.00 45.88 199 HIS A N 1
ATOM 1526 C CA . HIS A 1 199 ? -32.888 -29.497 10.151 1.00 45.88 199 HIS A CA 1
ATOM 1527 C C . HIS A 1 199 ? -33.459 -30.879 9.858 1.00 45.88 199 HIS A C 1
ATOM 1529 O O . HIS A 1 199 ? -33.218 -31.368 8.729 1.00 45.88 199 HIS A O 1
#

Mean predicted aligned error: 16.38 Å

Sequence (199 aa):
MSALGIFVTYLTIGMALSAWVWIRGLELGGRNGIDVAILVGVLWPFLAPVVLNSDEVPRQARRDGRVDHLARAIDQAWIRLPGTGLRSQDRAVVDSFVRRLKVAEQRELDIERASAEAPEAARESLARLRAESASEVSRGVALLEELLAQLTVLRFVDQDVSVSTERDRVEVLLHAIGVDLSTHESTVSGSGLADRTTH

pLDDT: mean 72.67, std 15.15, range [39.38, 91.69]

Secondary structure (DSSP, 8-state):
--HHHHHHHHHHHHHHHHHHHHHHHHHTT-HHHHHHHHHHHHHHHHHHHHHH--S---HHHHHTTHHHHHHHHHHHHHHT-TTS---HHHHHHHHHHHHHHHHHHHHHHHHHHHHHH--HHHHHHHHHHHHHHHHHHHHHHHHHHHHHHHHHHHHH--TTTHHHHHHHHHHHHHHHHHHHHHHHHHHHHHTTSSS----

Radius of gyration: 23.36 Å; Cα contacts (8 Å, |Δi|>4): 84; chains: 1; bounding box: 72×60×52 Å

Foldseek 3Di:
DDPVVVVVVVVVVLVVVLVVLVVVLVVVPDPVSVVVSVVCSVCVVVCVCVVVVPPCPPVLVVLVCLLVVLLVLLVVLVVLDPPLPDDPVLNVLVVVLSVVLVVLSVVLVVLVVCLVVDDPVCNVVSVVSNVVSVVLNVVSSVLSVVLSVLSVVLSVDDDDPVSVVSVVVNVVSSVVSVVSVVVVVCVVVVVPPDPPDDD